Protein AF-A0A812U7A3-F1 (afdb_monomer)

Sequence (267 aa):
MSLNEEEIRAVVVEELGRIAPEIDIAEIDPDGDLREEMDIDSMDHLNLMIALHKRLGIEIPEIDYPKLLSQAMSDTPPLSPPGENDCLVVVDLQNDFMPGGALAVPDGDWHPAGHSSFASSHAGRAPFETIEAPYGPQTLWPDHCVQGTSGAAFHPDFDLDRAELVLRKGFRRAIDSYSAFAENDRRTSTGLAGYLRERGFTRLFFAGLATDFCVRWSVEDARAAGFTAVLVADACRAIDLDGSQAAALEAMRAAGAAVVQSDRLLG

Solvent-accessible surface area (backbone atoms only — not comparable to full-atom values): 14992 Å² total; per-residue (Å²): 132,88,75,52,72,68,60,50,50,52,51,51,53,55,50,45,48,69,74,45,64,89,56,64,72,90,74,57,58,94,80,44,41,50,50,80,77,59,72,61,50,79,64,52,51,51,50,46,53,54,51,48,27,74,74,69,72,49,90,74,57,79,89,48,55,72,63,76,42,34,54,71,82,58,79,61,69,84,67,70,60,86,54,95,40,46,42,80,48,74,31,34,61,27,30,14,10,26,98,88,27,66,51,64,29,56,17,43,69,38,23,41,85,73,22,67,47,22,15,88,60,38,92,94,55,53,59,76,42,71,44,83,47,102,62,41,84,38,66,19,32,59,75,47,11,34,70,92,41,74,35,42,33,65,32,89,88,62,80,59,90,81,60,91,74,88,86,87,45,28,65,47,49,87,45,52,30,55,21,66,43,36,29,57,66,75,71,52,67,67,52,45,66,57,55,41,51,76,72,56,43,49,36,38,36,39,32,30,6,18,36,47,44,21,36,30,42,29,44,40,47,37,32,76,71,69,35,47,30,32,37,30,52,79,53,38,38,44,71,46,68,94,57,35,39,62,58,25,56,50,50,31,44,76,55,66,31,46,80,42,53,57,71,73,56,68,117

Mean predicted aligned error: 13.66 Å

Nearest PDB structures (foldseek):
  2wt9-assembly1_A  TM=9.825E-01  e=1.258E-23  Acinetobacter baumannii AYE
  3r2j-assembly2_C  TM=8.608E-01  e=6.115E-17  Leishmania infantum
  3v8e-assembly5_E  TM=9.108E-01  e=3.505E-14  Saccharomyces cerevisiae S288C
  8bkd-assembly3_E  TM=6.955E-01  e=6.149E-07  Escherichia coli K-12
  6xix-assembly1_G  TM=6.266E-01  e=3.428E-08  Herbaspirillum sp. BH-1

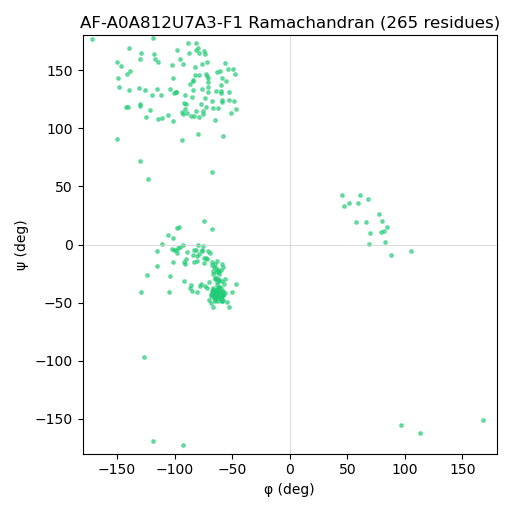Radius of gyration: 22.67 Å; Cα contacts (8 Å, |Δi|>4): 467; chains: 1; bounding box: 46×43×63 Å

Secondary structure (DSSP, 8-state):
----HHHHHHHHHHHHHHH-TTS-GGGS-TTSBHHHHH---HHHHHHHHHHHHHHH-----GGGGGGTTB-TT--S---PPP-TTEEEEEE--BSTTSTTSTT-SS----B-TT-TTBGGGSTT--TT-EEEETTEEEE-B-S-SBTTSSTTSBPTTS--TT-S-------BTTB---SSSB-TTSS-B-SHHHHHHHTT--EEEEEEE-IIIIIHHHHHHHHHTT-EEEEEEEEEE---GGGHHHHHHHHHHHTT-EEE-THHHH-

Structure (mmCIF, N/CA/C/O backbone):
data_AF-A0A812U7A3-F1
#
_entry.id   AF-A0A812U7A3-F1
#
loop_
_atom_site.group_PDB
_atom_site.id
_atom_site.type_symbol
_atom_site.label_atom_id
_atom_site.label_alt_id
_atom_site.label_comp_id
_atom_site.label_asym_id
_atom_site.label_entity_id
_atom_site.label_seq_id
_atom_site.pdbx_PDB_ins_code
_atom_site.Cartn_x
_atom_site.Cartn_y
_atom_site.Cartn_z
_atom_site.occupancy
_atom_site.B_iso_or_equiv
_atom_site.auth_seq_id
_atom_site.auth_comp_id
_atom_site.auth_asym_id
_atom_site.auth_atom_id
_atom_site.pdbx_PDB_model_num
ATOM 1 N N . MET A 1 1 ? 7.461 -9.947 41.445 1.00 51.62 1 MET A N 1
ATOM 2 C CA . MET A 1 1 ? 6.251 -9.522 42.176 1.00 51.62 1 MET A CA 1
ATOM 3 C C . MET A 1 1 ? 5.465 -8.698 41.176 1.00 51.62 1 MET A C 1
ATOM 5 O O . MET A 1 1 ? 6.032 -7.743 40.670 1.00 51.62 1 MET A O 1
ATOM 9 N N . SER A 1 2 ? 4.292 -9.155 40.737 1.00 63.53 2 SER A N 1
ATOM 10 C CA . SER A 1 2 ? 3.493 -8.412 39.755 1.00 63.53 2 SER A CA 1
ATOM 11 C C . SER A 1 2 ? 2.842 -7.237 40.472 1.00 63.53 2 SER A C 1
ATOM 13 O O . SER A 1 2 ? 2.018 -7.466 41.356 1.00 63.53 2 SER A O 1
ATOM 15 N N . LEU A 1 3 ? 3.262 -6.021 40.135 1.00 69.75 3 LEU A N 1
ATOM 16 C CA . LEU A 1 3 ? 2.600 -4.807 40.597 1.00 69.75 3 LEU A CA 1
ATOM 17 C C . LEU A 1 3 ? 1.250 -4.696 39.889 1.00 69.75 3 LEU A C 1
ATOM 19 O O . LEU A 1 3 ? 1.147 -5.027 38.705 1.00 69.75 3 LEU A O 1
ATOM 23 N N . ASN A 1 4 ? 0.225 -4.272 40.613 1.00 77.94 4 ASN A N 1
ATOM 24 C CA . ASN A 1 4 ? -1.048 -3.912 40.004 1.00 77.94 4 ASN A CA 1
ATOM 25 C C . ASN A 1 4 ? -0.976 -2.496 39.399 1.00 77.94 4 ASN A C 1
ATOM 27 O O . ASN A 1 4 ? -0.019 -1.750 39.608 1.00 77.94 4 ASN A O 1
ATOM 31 N N . GLU A 1 5 ? -1.985 -2.135 38.615 1.00 64.62 5 GLU A N 1
ATOM 32 C CA . GLU A 1 5 ? -2.022 -0.866 37.883 1.00 64.62 5 GLU A CA 1
ATOM 33 C C . GLU A 1 5 ? -1.983 0.366 38.805 1.00 64.62 5 GLU A C 1
ATOM 35 O O . GLU A 1 5 ? -1.302 1.344 38.498 1.00 64.62 5 GLU A O 1
ATOM 40 N N . GLU A 1 6 ? -2.631 0.302 39.973 1.00 69.94 6 GLU A N 1
ATOM 41 C CA . GLU A 1 6 ? -2.597 1.378 40.973 1.00 69.94 6 GLU A CA 1
ATOM 42 C C . GLU A 1 6 ? -1.196 1.548 41.576 1.00 69.94 6 GLU A C 1
ATOM 44 O O . GLU A 1 6 ? -0.726 2.671 41.758 1.00 69.94 6 GLU A O 1
ATOM 49 N N . GLU A 1 7 ? -0.498 0.443 41.844 1.00 72.88 7 GLU A N 1
ATOM 50 C CA . GLU A 1 7 ? 0.871 0.448 42.362 1.00 72.88 7 GLU A CA 1
ATOM 51 C C . GLU A 1 7 ? 1.862 1.007 41.333 1.00 72.88 7 GLU A C 1
ATOM 53 O O . GLU A 1 7 ? 2.758 1.771 41.694 1.00 72.88 7 GLU A O 1
ATOM 58 N N . ILE A 1 8 ? 1.689 0.674 40.049 1.00 72.94 8 ILE A N 1
ATOM 59 C CA . ILE A 1 8 ? 2.502 1.229 38.956 1.00 72.94 8 ILE A CA 1
ATOM 60 C C . ILE A 1 8 ? 2.252 2.734 38.830 1.00 72.94 8 ILE A C 1
ATOM 62 O O . ILE A 1 8 ? 3.205 3.514 38.808 1.00 72.94 8 ILE A O 1
ATOM 66 N N . ARG A 1 9 ? 0.981 3.152 38.817 1.00 70.94 9 ARG A N 1
ATOM 67 C CA . ARG A 1 9 ? 0.590 4.564 38.728 1.00 70.94 9 ARG A CA 1
ATOM 68 C C . ARG A 1 9 ? 1.162 5.378 39.888 1.00 70.94 9 ARG A C 1
ATOM 70 O O . ARG A 1 9 ? 1.722 6.446 39.660 1.00 70.94 9 ARG A O 1
ATOM 77 N N . ALA A 1 10 ? 1.087 4.859 41.113 1.00 76.62 10 ALA A N 1
ATOM 78 C CA . ALA A 1 10 ? 1.646 5.521 42.289 1.00 76.62 10 ALA A CA 1
ATOM 79 C C . ALA A 1 10 ? 3.165 5.730 42.177 1.00 76.62 10 ALA A C 1
ATOM 81 O O . ALA A 1 10 ? 3.672 6.788 42.548 1.00 76.62 10 ALA A O 1
ATOM 82 N N . VAL A 1 11 ? 3.895 4.748 41.635 1.00 80.25 11 VAL A N 1
ATOM 83 C CA . VAL A 1 11 ? 5.344 4.865 41.420 1.00 80.25 11 VAL A CA 1
ATOM 84 C C . VAL A 1 11 ? 5.672 5.911 40.354 1.00 80.25 11 VAL A C 1
ATOM 86 O O . VAL A 1 11 ? 6.579 6.713 40.565 1.00 80.25 11 VAL A O 1
ATOM 89 N N . VAL A 1 12 ? 4.936 5.932 39.240 1.00 78.69 12 VAL A N 1
ATOM 90 C CA . VAL A 1 12 ? 5.133 6.912 38.157 1.00 78.69 12 VAL A CA 1
ATOM 91 C C . VAL A 1 12 ? 4.880 8.334 38.653 1.00 78.69 12 VAL A C 1
ATOM 93 O O . VAL A 1 12 ? 5.733 9.198 38.473 1.00 78.69 12 VAL A O 1
ATOM 96 N N . VAL A 1 13 ? 3.763 8.554 39.350 1.00 77.38 13 VAL A N 1
ATOM 97 C CA . VAL A 1 13 ? 3.408 9.849 39.949 1.00 77.38 13 VAL A CA 1
ATOM 98 C C . VAL A 1 13 ? 4.480 10.331 40.929 1.00 77.38 13 VAL A C 1
ATOM 100 O O . VAL A 1 13 ? 4.868 11.497 40.905 1.00 77.38 13 VAL A O 1
ATOM 103 N N . GLU A 1 14 ? 5.004 9.445 41.776 1.00 81.44 14 GLU A N 1
ATOM 104 C CA . GLU A 1 14 ? 6.027 9.833 42.747 1.00 81.44 14 GLU A CA 1
ATOM 105 C C . GLU A 1 14 ? 7.360 10.212 42.087 1.00 81.44 14 GLU A C 1
ATOM 107 O O . GLU A 1 14 ? 8.007 11.160 42.532 1.00 81.44 14 GLU A O 1
ATOM 112 N N . GLU A 1 15 ? 7.794 9.494 41.046 1.00 84.62 15 GLU A N 1
ATOM 113 C CA . GLU A 1 15 ? 9.030 9.848 40.337 1.00 84.62 15 GLU A CA 1
ATOM 114 C C . GLU A 1 15 ? 8.861 11.119 39.495 1.00 84.62 15 GLU A C 1
ATOM 116 O O . GLU A 1 15 ? 9.759 11.961 39.495 1.00 84.62 15 GLU A O 1
ATOM 121 N N . LEU A 1 16 ? 7.698 11.317 38.865 1.00 78.19 16 LEU A N 1
ATOM 122 C CA . LEU A 1 16 ? 7.365 12.562 38.167 1.00 78.19 16 LEU A CA 1
ATOM 123 C C . LEU A 1 16 ? 7.435 13.769 39.106 1.00 78.19 16 LEU A C 1
ATOM 125 O O . LEU A 1 16 ? 8.134 14.728 38.802 1.00 78.19 16 LEU A O 1
ATOM 129 N N . GLY A 1 17 ? 6.827 13.688 40.294 1.00 77.25 17 GLY A N 1
ATOM 130 C CA . GLY A 1 17 ? 6.870 14.777 41.277 1.00 77.25 17 GLY A CA 1
ATOM 131 C C . GLY A 1 17 ? 8.263 15.088 41.837 1.00 77.25 17 GLY A C 1
ATOM 132 O O . GLY A 1 17 ? 8.471 16.153 42.416 1.00 77.25 17 GLY A O 1
ATOM 133 N N . ARG A 1 18 ? 9.236 14.180 41.686 1.00 80.94 18 ARG A N 1
ATOM 134 C CA . ARG A 1 18 ? 10.640 14.439 42.051 1.00 80.94 18 ARG A CA 1
ATOM 135 C C . ARG A 1 18 ? 11.425 15.112 40.935 1.00 80.94 18 ARG A C 1
ATOM 137 O O . ARG A 1 18 ? 12.350 15.863 41.235 1.00 80.94 18 ARG A O 1
ATOM 144 N N . ILE A 1 19 ? 11.116 14.770 39.690 1.00 81.00 19 ILE A N 1
ATOM 145 C CA . ILE A 1 19 ? 11.845 15.231 38.506 1.00 81.00 19 ILE A CA 1
ATOM 146 C C . ILE A 1 19 ? 11.323 16.597 38.066 1.00 81.00 19 ILE A C 1
ATOM 148 O O . ILE A 1 19 ? 12.131 17.468 37.771 1.00 81.00 19 ILE A O 1
ATOM 152 N N . ALA A 1 20 ? 10.007 16.786 38.127 1.00 75.25 20 ALA A N 1
ATOM 153 C CA . ALA A 1 20 ? 9.315 18.001 37.725 1.00 75.25 20 ALA A CA 1
ATOM 154 C C . ALA A 1 20 ? 8.351 18.463 38.846 1.00 75.25 20 ALA A C 1
ATOM 156 O O . ALA A 1 20 ? 7.134 18.275 38.764 1.00 75.25 20 ALA A O 1
ATOM 157 N N . PRO A 1 21 ? 8.884 18.990 39.968 1.00 74.94 21 PRO A N 1
ATOM 158 C CA . PRO A 1 21 ? 8.100 19.374 41.151 1.00 74.94 21 PRO A CA 1
ATOM 159 C C . PRO A 1 21 ? 7.164 20.573 40.931 1.00 74.94 21 PRO A C 1
ATOM 161 O O . PRO A 1 21 ? 6.305 20.845 41.768 1.00 74.94 21 PRO A O 1
ATOM 164 N N . GLU A 1 22 ? 7.357 21.324 39.851 1.00 74.56 22 GLU A N 1
ATOM 165 C CA . GLU A 1 22 ? 6.509 22.433 39.414 1.00 74.56 22 GLU A CA 1
ATOM 166 C C . GLU A 1 22 ? 5.166 21.988 38.831 1.00 74.56 22 GLU A C 1
ATOM 168 O O . GLU A 1 22 ? 4.282 22.825 38.647 1.00 74.56 22 GLU A O 1
ATOM 173 N N . ILE A 1 23 ? 5.006 20.693 38.561 1.00 70.56 23 ILE A N 1
ATOM 174 C CA . ILE A 1 23 ? 3.839 20.163 37.873 1.00 70.56 23 ILE A CA 1
ATOM 175 C C . ILE A 1 23 ? 2.771 19.759 38.878 1.00 70.56 23 ILE A C 1
ATOM 177 O O . ILE A 1 23 ? 3.031 19.003 39.820 1.00 70.56 23 ILE A O 1
ATOM 181 N N . ASP A 1 24 ? 1.550 20.250 38.667 1.00 71.88 24 ASP A N 1
ATOM 182 C CA . ASP A 1 24 ? 0.412 19.839 39.477 1.00 71.88 24 ASP A CA 1
ATOM 183 C C . ASP A 1 24 ? -0.110 18.483 39.003 1.00 71.88 24 ASP A C 1
ATOM 185 O O . ASP A 1 24 ? -0.916 18.361 38.084 1.00 71.88 24 ASP A O 1
ATOM 189 N N . ILE A 1 25 ? 0.359 17.436 39.672 1.00 67.19 25 ILE A N 1
ATOM 190 C CA . ILE A 1 25 ? -0.013 16.054 39.372 1.00 67.19 25 ILE A CA 1
ATOM 191 C C . ILE A 1 25 ? -1.523 15.817 39.569 1.00 67.19 25 ILE A C 1
ATOM 193 O O . ILE A 1 25 ? -2.082 14.885 38.995 1.00 67.19 25 ILE A O 1
ATOM 197 N N . ALA A 1 26 ? -2.208 16.646 40.365 1.00 67.56 26 ALA A N 1
ATOM 198 C CA . ALA A 1 26 ? -3.652 16.533 40.548 1.00 67.56 26 ALA A CA 1
ATOM 199 C C . ALA A 1 26 ? -4.459 17.032 39.334 1.00 67.56 26 ALA A C 1
ATOM 201 O O . ALA A 1 26 ? -5.648 16.718 39.250 1.00 67.56 26 ALA A O 1
ATOM 202 N N . GLU A 1 27 ? -3.835 17.784 38.422 1.00 64.31 27 GLU A N 1
ATOM 203 C CA . GLU A 1 27 ? -4.449 18.293 37.188 1.00 64.31 27 GLU A CA 1
ATOM 204 C C . GLU A 1 27 ? -4.110 17.453 35.947 1.00 64.31 27 GLU A C 1
ATOM 206 O O . GLU A 1 27 ? -4.670 17.716 34.887 1.00 64.31 27 GLU A O 1
ATOM 211 N N . ILE A 1 28 ? -3.249 16.436 36.077 1.00 64.69 28 ILE A N 1
ATOM 212 C CA . ILE A 1 28 ? -2.913 15.527 34.973 1.00 64.69 28 ILE A CA 1
ATOM 213 C C . ILE A 1 28 ? -4.141 14.688 34.630 1.00 64.69 28 ILE A C 1
ATOM 215 O O . ILE A 1 28 ? -4.666 13.965 35.490 1.00 64.69 28 ILE A O 1
ATOM 219 N N . ASP A 1 29 ? -4.571 14.751 33.372 1.00 62.84 29 ASP A N 1
ATOM 220 C CA . ASP A 1 29 ? -5.592 13.855 32.859 1.00 62.84 29 ASP A CA 1
ATOM 221 C C . ASP A 1 29 ? -4.997 12.437 32.835 1.00 62.84 29 ASP A C 1
ATOM 223 O O . ASP A 1 29 ? -4.007 12.178 32.143 1.00 62.84 29 ASP A O 1
ATOM 227 N N . PRO A 1 30 ? -5.553 11.478 33.599 1.00 56.16 30 PRO A N 1
ATOM 228 C CA . PRO A 1 30 ? -5.080 10.099 33.574 1.00 56.16 30 PRO A CA 1
ATOM 229 C C . PRO A 1 30 ? -5.155 9.452 32.181 1.00 56.16 30 PRO A C 1
ATOM 231 O O . PRO A 1 30 ? -4.501 8.419 31.991 1.00 56.16 30 PRO A O 1
ATOM 234 N N . ASP A 1 31 ? -5.927 10.047 31.268 1.00 52.34 31 ASP A N 1
ATOM 235 C CA . ASP A 1 31 ? -6.159 9.607 29.897 1.00 52.34 31 ASP A CA 1
ATOM 236 C C . ASP A 1 31 ? -5.525 10.556 28.843 1.00 52.34 31 ASP A C 1
ATOM 238 O O . ASP A 1 31 ? -5.627 10.290 27.644 1.00 52.34 31 ASP A O 1
ATOM 242 N N . GLY A 1 32 ? -4.847 11.636 29.261 1.00 54.44 32 GLY A N 1
ATOM 243 C CA . GLY A 1 32 ? -4.238 12.649 28.385 1.00 54.44 32 GLY A CA 1
ATOM 244 C C . GLY A 1 32 ? -2.797 12.358 27.937 1.00 54.44 32 GLY A C 1
ATOM 245 O O . GLY A 1 32 ? -2.156 11.393 28.371 1.00 54.44 32 GLY A O 1
ATOM 246 N N . ASP A 1 33 ? -2.260 13.188 27.029 1.00 58.28 33 ASP A N 1
ATOM 247 C CA . ASP A 1 33 ? -0.839 13.131 26.656 1.00 58.28 33 ASP A CA 1
ATOM 248 C C . ASP A 1 33 ? -0.004 13.819 27.732 1.00 58.28 33 ASP A C 1
ATOM 250 O O . ASP A 1 33 ? 0.010 15.043 27.87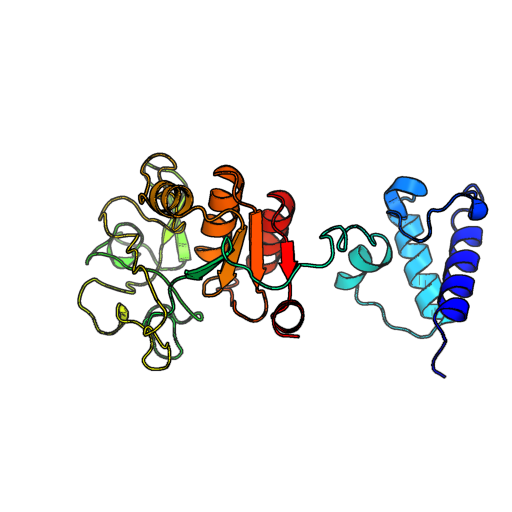9 1.00 58.28 33 ASP A O 1
ATOM 254 N N . LEU A 1 34 ? 0.742 12.998 28.462 1.00 60.78 34 LEU A N 1
ATOM 255 C CA . LEU A 1 34 ? 1.515 13.432 29.604 1.00 60.78 34 LEU A CA 1
ATOM 256 C C . LEU A 1 34 ? 2.578 14.463 29.204 1.00 60.78 34 LEU A C 1
ATOM 258 O O . LEU A 1 34 ? 2.914 15.329 29.995 1.00 60.78 34 LEU A O 1
ATOM 262 N N . ARG A 1 35 ? 3.115 14.414 27.981 1.00 58.72 35 ARG A N 1
ATOM 263 C CA . ARG A 1 35 ? 4.131 15.367 27.519 1.00 58.72 35 ARG A CA 1
ATOM 264 C C . ARG A 1 35 ? 3.527 16.715 27.136 1.00 58.72 35 ARG A C 1
ATOM 266 O O . ARG A 1 35 ? 4.175 17.737 27.358 1.00 58.72 35 ARG A O 1
ATOM 273 N N . GLU A 1 36 ? 2.331 16.720 26.557 1.00 59.88 36 GLU A N 1
ATOM 274 C CA . GLU A 1 36 ? 1.627 17.959 26.208 1.00 59.88 36 GLU A CA 1
ATOM 275 C C . GLU A 1 36 ? 1.070 18.664 27.449 1.00 59.88 36 GLU A C 1
ATOM 277 O O . GLU A 1 36 ? 1.113 19.891 27.526 1.00 59.88 36 GLU A O 1
ATOM 282 N N . GLU A 1 37 ? 0.610 17.899 28.440 1.00 60.22 37 GLU A N 1
ATOM 283 C CA . GLU A 1 37 ? 0.076 18.441 29.693 1.00 60.22 37 GLU A CA 1
ATOM 284 C C . GLU A 1 37 ? 1.166 18.921 30.654 1.00 60.22 37 GLU A C 1
ATOM 286 O O . GLU A 1 37 ? 0.967 19.895 31.379 1.00 60.22 37 GLU A O 1
ATOM 291 N N . MET A 1 38 ? 2.322 18.252 30.658 1.00 63.06 38 MET A N 1
ATOM 292 C CA . MET A 1 38 ? 3.368 18.468 31.661 1.00 63.06 38 MET A CA 1
ATOM 293 C C . MET A 1 38 ? 4.550 19.324 31.175 1.00 63.06 38 MET A C 1
ATOM 295 O O . MET A 1 38 ? 5.437 19.599 31.972 1.00 63.06 38 MET A O 1
ATOM 299 N N . ASP A 1 39 ? 4.601 19.735 29.901 1.00 65.62 39 ASP A N 1
ATOM 300 C CA . ASP A 1 39 ? 5.710 20.524 29.309 1.00 65.62 39 ASP A CA 1
ATOM 301 C C . ASP A 1 39 ? 7.118 19.970 29.648 1.00 65.62 39 ASP A C 1
ATOM 303 O O . ASP A 1 39 ? 8.084 20.711 29.825 1.00 65.62 39 ASP A O 1
ATOM 307 N N . ILE A 1 40 ? 7.244 18.641 29.772 1.00 70.81 40 ILE A N 1
ATOM 308 C CA . ILE A 1 40 ? 8.499 17.987 30.172 1.00 70.81 40 ILE A CA 1
ATOM 309 C C . ILE A 1 40 ? 9.504 17.952 29.020 1.00 70.81 40 ILE A C 1
ATOM 311 O O . ILE A 1 40 ? 9.189 17.570 27.883 1.00 70.81 40 ILE A O 1
ATOM 315 N N . ASP A 1 41 ? 10.754 18.305 29.319 1.00 70.19 41 ASP A N 1
ATOM 316 C CA . ASP A 1 41 ? 11.818 18.297 28.327 1.00 70.19 41 ASP A CA 1
ATOM 317 C C . ASP A 1 41 ? 12.410 16.886 28.105 1.00 70.19 41 ASP A C 1
ATOM 319 O O . ASP A 1 41 ? 12.066 15.889 28.749 1.00 70.19 41 ASP A O 1
ATOM 323 N N . SER A 1 42 ? 13.303 16.762 27.118 1.00 70.50 42 SER A N 1
ATOM 324 C CA . SER A 1 42 ? 13.910 15.465 26.775 1.00 70.50 42 SER A CA 1
ATOM 325 C C . SER A 1 42 ? 14.820 14.900 27.874 1.00 70.50 42 SER A C 1
ATOM 327 O O . SER A 1 42 ? 15.057 13.692 27.905 1.00 70.50 42 SER A O 1
ATOM 329 N N . MET A 1 43 ? 15.350 15.751 28.753 1.00 73.31 43 MET A N 1
ATOM 330 C CA . MET A 1 43 ? 16.188 15.349 29.876 1.00 73.31 43 MET A CA 1
ATOM 331 C C . MET A 1 43 ? 15.343 14.853 31.045 1.00 73.31 43 MET A C 1
ATOM 333 O O . MET A 1 43 ? 15.672 13.820 31.629 1.00 73.31 43 MET A O 1
ATOM 337 N N . ASP A 1 44 ? 14.227 15.516 31.330 1.00 75.25 44 ASP A N 1
ATOM 338 C CA . ASP A 1 44 ? 13.272 15.095 32.358 1.00 75.25 44 ASP A CA 1
ATOM 339 C C . ASP A 1 44 ? 12.647 13.741 32.019 1.00 75.25 44 ASP A C 1
ATOM 341 O O . ASP A 1 44 ? 12.584 12.843 32.863 1.00 75.25 44 ASP A O 1
ATOM 345 N N . HIS A 1 45 ? 12.319 13.526 30.743 1.00 73.31 45 HIS A N 1
ATOM 346 C CA . HIS A 1 45 ? 11.877 12.226 30.247 1.00 73.31 45 HIS A CA 1
ATOM 347 C C . HIS A 1 45 ? 12.930 11.125 30.473 1.00 73.31 45 HIS A C 1
ATOM 349 O O . HIS A 1 45 ? 12.621 10.057 31.009 1.00 73.31 45 HIS A O 1
ATOM 355 N N . LEU A 1 46 ? 14.191 11.374 30.110 1.00 73.19 46 LEU A N 1
ATOM 356 C CA . LEU A 1 46 ? 15.262 10.398 30.313 1.00 73.19 46 LEU A CA 1
ATOM 357 C C . LEU A 1 46 ? 15.478 10.104 31.806 1.00 73.19 46 LEU A C 1
ATOM 359 O O . LEU A 1 46 ? 15.658 8.947 32.197 1.00 73.19 46 LEU A O 1
ATOM 363 N N . ASN A 1 47 ? 15.414 11.134 32.650 1.00 80.44 47 ASN A N 1
ATOM 364 C CA . ASN A 1 47 ? 15.521 10.998 34.099 1.00 80.44 47 ASN A CA 1
ATOM 365 C C . ASN A 1 47 ? 14.385 10.143 34.674 1.00 80.44 47 ASN A C 1
ATOM 367 O O . ASN A 1 47 ? 14.642 9.312 35.551 1.00 80.44 47 ASN A O 1
ATOM 371 N N . LEU A 1 48 ? 13.167 10.276 34.141 1.00 81.44 48 LEU A N 1
ATOM 372 C CA . LEU A 1 48 ? 12.014 9.473 34.545 1.00 81.44 48 LEU A CA 1
ATOM 373 C C . LEU A 1 48 ? 12.218 8.001 34.193 1.00 81.44 48 LEU A C 1
ATOM 375 O O . LEU A 1 48 ? 12.040 7.136 35.049 1.00 81.44 48 LEU A O 1
ATOM 379 N N . MET A 1 49 ? 12.673 7.707 32.973 1.00 79.31 49 MET A N 1
ATOM 380 C CA . MET A 1 49 ? 12.953 6.332 32.546 1.00 79.31 49 MET A CA 1
ATOM 381 C C . MET A 1 49 ? 14.036 5.677 33.411 1.00 79.31 49 MET A C 1
ATOM 383 O O . MET A 1 49 ? 13.886 4.536 33.855 1.00 79.31 49 MET A O 1
ATOM 387 N N . ILE A 1 50 ? 15.099 6.419 33.733 1.00 79.69 50 ILE A N 1
ATOM 388 C CA . ILE A 1 50 ? 16.170 5.946 34.619 1.00 79.69 50 ILE A CA 1
ATOM 389 C C . ILE A 1 50 ? 15.641 5.685 36.038 1.00 79.69 50 ILE A C 1
ATOM 391 O O . ILE A 1 50 ? 16.033 4.696 36.668 1.00 79.69 50 ILE A O 1
ATOM 395 N N . ALA A 1 51 ? 14.775 6.556 36.561 1.00 82.12 51 ALA A N 1
ATOM 396 C CA . ALA A 1 51 ? 14.186 6.406 37.889 1.00 82.12 51 ALA A CA 1
ATOM 397 C C . ALA A 1 51 ? 13.259 5.182 37.965 1.00 82.12 51 ALA A C 1
ATOM 399 O O . ALA A 1 51 ? 13.398 4.360 38.877 1.00 82.12 51 ALA A O 1
ATOM 400 N N . LEU A 1 52 ? 12.391 5.001 36.965 1.00 82.94 52 LEU A N 1
ATOM 401 C CA . LEU A 1 52 ? 11.497 3.848 36.854 1.00 82.94 52 LEU A CA 1
ATOM 402 C C . LEU A 1 52 ? 12.276 2.537 36.709 1.00 82.94 52 LEU A C 1
ATOM 404 O O . LEU A 1 52 ? 11.984 1.577 37.423 1.00 82.94 52 LEU A O 1
ATOM 408 N N . HIS A 1 53 ? 13.324 2.505 35.880 1.00 82.06 53 HIS A N 1
ATOM 409 C CA . HIS A 1 53 ? 14.199 1.340 35.745 1.00 82.06 53 HIS A CA 1
ATOM 410 C C . HIS 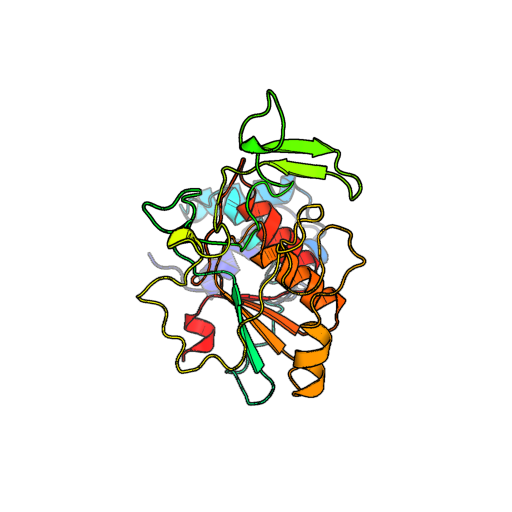A 1 53 ? 14.854 0.959 37.080 1.00 82.06 53 HIS A C 1
ATOM 412 O O . HIS A 1 53 ? 14.792 -0.196 37.502 1.00 82.06 53 HIS A O 1
ATOM 418 N N . LYS A 1 54 ? 15.435 1.932 37.797 1.00 81.31 54 LYS A N 1
ATOM 419 C CA . LYS A 1 54 ? 16.068 1.692 39.106 1.00 81.31 54 LYS A CA 1
ATOM 420 C C . LYS A 1 54 ? 15.085 1.179 40.151 1.00 81.31 54 LYS A C 1
ATOM 422 O O . LYS A 1 54 ? 15.468 0.384 41.007 1.00 81.31 54 LYS A O 1
ATOM 427 N N . ARG A 1 55 ? 13.847 1.669 40.115 1.00 81.56 55 ARG A N 1
ATOM 428 C CA . ARG A 1 55 ? 12.848 1.399 41.148 1.00 81.56 55 ARG A CA 1
ATOM 429 C C . ARG A 1 55 ? 12.063 0.117 40.902 1.00 81.56 55 ARG A C 1
ATOM 431 O O . ARG A 1 55 ? 11.754 -0.593 41.855 1.00 81.56 55 ARG A O 1
ATOM 438 N N . LEU A 1 56 ? 11.754 -0.178 39.644 1.00 80.69 56 LEU A N 1
ATOM 439 C CA . LEU A 1 56 ? 10.933 -1.321 39.248 1.00 80.69 56 LEU A CA 1
ATOM 440 C C . LEU A 1 56 ? 11.768 -2.498 38.728 1.00 80.69 56 LEU A C 1
ATOM 442 O O . LEU A 1 56 ? 11.258 -3.613 38.640 1.00 80.69 56 LEU A O 1
ATOM 446 N N . GLY A 1 57 ? 13.045 -2.273 38.397 1.00 77.44 57 GLY A N 1
ATOM 447 C CA . GLY A 1 57 ? 13.918 -3.283 37.793 1.00 77.44 57 GLY A CA 1
ATOM 448 C C . GLY A 1 57 ? 13.484 -3.690 36.382 1.00 77.44 57 GLY A C 1
ATOM 449 O O . GLY A 1 57 ? 13.847 -4.770 35.923 1.00 77.44 57 GLY A O 1
ATOM 450 N N . ILE A 1 58 ? 12.672 -2.860 35.720 1.00 75.50 58 ILE A N 1
ATOM 451 C CA . ILE A 1 58 ? 12.137 -3.107 34.380 1.00 75.50 58 ILE A CA 1
ATOM 452 C C . ILE A 1 58 ? 13.093 -2.483 33.370 1.00 75.50 58 ILE A C 1
ATOM 454 O O . ILE A 1 58 ? 13.351 -1.281 33.419 1.00 75.50 58 ILE A O 1
ATOM 458 N N . GLU A 1 59 ? 13.627 -3.285 32.453 1.00 70.38 59 GLU A N 1
ATOM 459 C CA . GLU A 1 59 ? 14.263 -2.748 31.252 1.00 70.38 59 GLU A CA 1
ATOM 460 C C . GLU A 1 59 ? 13.180 -2.213 30.322 1.00 70.38 59 GLU A C 1
ATOM 462 O O . GLU A 1 59 ? 12.303 -2.952 29.879 1.00 70.38 59 GLU A O 1
ATOM 467 N N . ILE A 1 60 ? 13.247 -0.914 30.056 1.00 66.31 60 ILE A N 1
ATOM 468 C CA . ILE A 1 60 ? 12.417 -0.247 29.066 1.00 66.31 60 ILE A CA 1
ATOM 469 C C . ILE A 1 60 ? 13.344 0.026 27.878 1.00 66.31 60 ILE A C 1
ATOM 471 O O . ILE A 1 60 ? 14.280 0.813 28.018 1.00 66.31 60 ILE A O 1
ATOM 475 N N . PRO A 1 61 ? 13.157 -0.643 26.733 1.00 70.44 61 PRO A N 1
ATOM 476 C CA . PRO A 1 61 ? 13.913 -0.344 25.525 1.00 70.44 61 PRO A CA 1
ATOM 477 C C . PRO A 1 61 ? 13.719 1.114 25.090 1.00 70.44 61 PRO A C 1
ATOM 479 O O . PRO A 1 61 ? 12.607 1.630 25.155 1.00 70.44 61 PRO A O 1
ATOM 482 N N . GLU A 1 62 ? 14.761 1.765 24.559 1.00 63.19 62 GLU A N 1
ATOM 483 C CA . GLU A 1 62 ? 14.660 3.156 24.069 1.00 63.19 62 GLU A CA 1
ATOM 484 C C . GLU A 1 62 ? 13.565 3.333 23.000 1.00 63.19 62 GLU A C 1
ATOM 486 O O . GLU A 1 62 ? 12.929 4.381 22.914 1.00 63.19 62 GLU A O 1
ATOM 491 N N . ILE A 1 63 ? 13.288 2.277 22.224 1.00 60.72 63 ILE A N 1
ATOM 492 C CA . ILE A 1 63 ? 12.208 2.237 21.226 1.00 60.72 63 ILE A CA 1
ATOM 493 C C . ILE A 1 63 ? 10.801 2.350 21.842 1.00 60.72 63 ILE A C 1
ATOM 495 O O . ILE A 1 63 ? 9.853 2.722 21.150 1.00 60.72 63 ILE A O 1
ATOM 499 N N . ASP A 1 64 ? 10.656 2.053 23.132 1.00 60.91 64 ASP A N 1
ATOM 500 C CA . ASP A 1 64 ? 9.390 2.115 23.861 1.00 60.91 64 ASP A CA 1
ATOM 501 C C . ASP A 1 64 ? 9.226 3.420 24.655 1.00 60.91 64 ASP A C 1
ATOM 503 O O . ASP A 1 64 ? 8.130 3.697 25.138 1.00 60.91 64 ASP A O 1
ATOM 507 N N . TYR A 1 65 ? 10.257 4.272 24.732 1.00 67.69 65 TYR A N 1
ATOM 508 C CA . TYR A 1 65 ? 10.181 5.570 25.419 1.00 67.69 65 TYR A CA 1
ATOM 509 C C . TYR A 1 65 ? 9.047 6.471 24.893 1.00 67.69 65 TYR A C 1
ATOM 511 O O . TYR A 1 65 ? 8.318 7.035 25.708 1.00 67.69 65 TYR A O 1
ATOM 519 N N . PRO A 1 66 ? 8.790 6.571 23.571 1.00 56.19 66 PRO A N 1
ATOM 520 C CA . PRO A 1 66 ? 7.658 7.356 23.067 1.00 56.19 66 PRO A CA 1
ATOM 521 C C . PRO A 1 66 ? 6.279 6.811 23.486 1.00 56.19 66 PRO A C 1
ATOM 523 O O . PRO A 1 66 ? 5.309 7.566 23.529 1.00 56.19 66 PRO A O 1
ATOM 526 N N . LYS A 1 67 ? 6.184 5.512 23.808 1.00 55.19 67 LYS A N 1
ATOM 527 C CA . LYS A 1 67 ? 4.926 4.827 24.159 1.00 55.19 67 LYS A CA 1
ATOM 528 C C . LYS A 1 67 ? 4.528 4.998 25.625 1.00 55.19 67 LYS A C 1
ATOM 530 O O . LYS A 1 67 ? 3.405 4.668 25.984 1.00 55.19 67 LYS A O 1
ATOM 535 N N . LEU A 1 68 ? 5.446 5.454 26.478 1.00 57.38 68 LEU A N 1
ATOM 536 C CA . LEU A 1 68 ? 5.219 5.588 27.921 1.00 57.38 68 LEU A CA 1
ATOM 537 C C . LEU A 1 68 ? 4.659 6.949 28.334 1.00 57.38 68 LEU A C 1
ATOM 539 O O . LEU A 1 68 ? 4.224 7.096 29.471 1.00 57.38 68 LEU A O 1
ATOM 543 N N . LEU A 1 69 ? 4.677 7.925 27.425 1.00 53.12 69 LEU A N 1
ATOM 544 C CA . LEU A 1 69 ? 4.244 9.295 27.699 1.00 53.12 69 LEU A CA 1
ATOM 545 C C . LEU A 1 69 ? 3.009 9.723 26.907 1.00 53.12 69 LEU A C 1
ATOM 547 O O . LEU A 1 69 ? 2.335 10.656 27.321 1.00 53.12 69 LEU A O 1
ATOM 551 N N . SER A 1 70 ? 2.679 9.026 25.821 1.00 40.12 70 SER A N 1
ATOM 552 C CA . SER A 1 70 ? 1.464 9.289 25.057 1.00 40.12 70 SER A CA 1
ATOM 553 C C . SER A 1 70 ? 0.527 8.087 25.157 1.00 40.12 70 SER A C 1
ATOM 555 O O . SER A 1 70 ? 0.752 7.040 24.548 1.00 40.12 70 SER A O 1
ATOM 557 N N . GLN A 1 71 ? -0.576 8.232 25.897 1.00 41.09 71 GLN A N 1
ATOM 558 C CA . GLN A 1 71 ? -1.765 7.436 25.579 1.00 41.09 71 GLN A CA 1
ATOM 559 C C . GLN A 1 71 ? -2.394 7.881 24.244 1.00 41.09 71 GLN A C 1
ATOM 561 O O . GLN A 1 71 ? -3.222 7.158 23.696 1.00 41.09 71 GLN A O 1
ATOM 566 N N . ALA A 1 72 ? -1.913 8.972 23.631 1.00 36.59 72 ALA A N 1
ATOM 567 C CA . ALA A 1 72 ? -2.342 9.488 22.327 1.00 36.59 72 ALA A CA 1
ATOM 568 C C . ALA A 1 72 ? -1.988 8.602 21.105 1.00 36.59 72 ALA A C 1
ATOM 570 O O . ALA A 1 72 ? -2.145 9.014 19.958 1.00 36.59 72 ALA A O 1
ATOM 571 N N . MET A 1 73 ? -1.581 7.343 21.308 1.00 37.69 73 MET A N 1
ATOM 572 C CA . MET A 1 73 ? -1.695 6.304 20.272 1.00 37.69 73 MET A CA 1
ATOM 573 C C . MET A 1 73 ? -2.997 5.482 20.368 1.00 37.69 73 MET A C 1
ATOM 575 O O . MET A 1 73 ? -3.217 4.599 19.537 1.00 37.69 73 MET A O 1
ATOM 579 N N . SER A 1 74 ? -3.871 5.769 21.342 1.00 38.44 74 SER A N 1
ATOM 580 C CA . SER A 1 74 ? -5.168 5.108 21.549 1.00 38.44 74 SER A CA 1
ATOM 581 C C . SER A 1 74 ? -6.381 5.956 21.136 1.00 38.44 74 SER A C 1
ATOM 583 O O . SER A 1 74 ? -7.514 5.511 21.312 1.00 38.44 74 SER A O 1
ATOM 585 N N . ASP A 1 75 ? -6.190 7.108 20.492 1.00 38.31 75 ASP A N 1
ATOM 586 C CA . ASP A 1 75 ? -7.293 7.944 19.979 1.00 38.31 75 ASP A CA 1
ATOM 587 C C . ASP A 1 75 ? -7.969 7.392 18.713 1.00 38.31 75 ASP A C 1
ATOM 589 O O . ASP A 1 75 ? -8.684 8.092 17.993 1.00 38.31 75 ASP A O 1
ATOM 593 N N . THR A 1 76 ? -7.811 6.094 18.442 1.00 42.66 76 THR A N 1
ATOM 594 C CA . THR A 1 76 ? -8.800 5.420 17.606 1.00 42.66 76 THR A CA 1
ATOM 595 C C . THR A 1 76 ? -9.924 4.971 18.538 1.00 42.66 76 THR A C 1
ATOM 597 O O . THR A 1 76 ? -9.686 4.056 19.332 1.00 42.66 76 THR A O 1
ATOM 600 N N . PRO A 1 77 ? -11.139 5.560 18.475 1.00 40.34 77 PRO A N 1
ATOM 601 C CA . PRO A 1 77 ? -12.282 5.019 19.207 1.00 40.34 77 PRO A CA 1
ATOM 602 C C . PRO A 1 77 ? -12.368 3.508 18.959 1.00 40.34 77 PRO A C 1
ATOM 604 O O . PRO A 1 77 ? -11.995 3.078 17.859 1.00 40.34 77 PRO A O 1
ATOM 607 N N . PRO A 1 78 ? -12.826 2.699 19.940 1.00 50.81 78 PRO A N 1
ATOM 608 C CA . PRO A 1 78 ? -12.846 1.246 19.818 1.00 50.81 78 PRO A CA 1
ATOM 609 C C . PRO A 1 78 ? -13.417 0.875 18.458 1.00 50.81 78 PRO A C 1
ATOM 611 O O . PRO A 1 78 ? -14.541 1.254 18.116 1.00 50.81 78 PRO A O 1
ATOM 614 N N . LEU A 1 79 ? -12.573 0.235 17.648 1.00 64.94 79 LEU A N 1
ATOM 615 C CA . LEU A 1 79 ? -12.867 -0.000 16.249 1.00 64.94 79 LEU A CA 1
ATOM 616 C C . LEU A 1 79 ? -14.075 -0.929 16.213 1.00 64.94 79 LEU A C 1
ATOM 618 O O . LEU A 1 79 ? -13.988 -2.096 16.587 1.00 64.94 79 LEU A O 1
ATOM 622 N N . SER A 1 80 ? -15.232 -0.380 15.841 1.00 76.69 80 SER A N 1
ATOM 623 C CA . SER A 1 80 ? -16.434 -1.185 15.673 1.00 76.69 80 SER A CA 1
ATOM 624 C C . SER A 1 80 ? -16.129 -2.314 14.685 1.00 76.69 80 SER A C 1
ATOM 626 O O . SER A 1 80 ? -15.437 -2.049 13.689 1.00 76.69 80 SER A O 1
ATOM 628 N N . PRO A 1 81 ? -16.642 -3.538 14.916 1.00 80.19 81 PRO A N 1
ATOM 629 C CA . PRO A 1 81 ? -16.464 -4.641 13.982 1.00 80.19 81 PRO A CA 1
ATOM 630 C C . PRO A 1 81 ? -16.825 -4.226 12.548 1.00 80.19 81 PRO A C 1
ATOM 632 O O . PRO A 1 81 ? -17.680 -3.345 12.379 1.00 80.19 81 PRO A O 1
ATOM 635 N N . PRO A 1 82 ? -16.202 -4.833 11.521 1.00 86.81 82 PRO A N 1
ATOM 636 C CA . PRO A 1 82 ? -16.530 -4.529 10.137 1.00 86.81 82 PRO A CA 1
ATOM 637 C C . PRO A 1 82 ? -18.036 -4.662 9.849 1.00 86.81 82 PRO A C 1
ATOM 639 O O . PRO A 1 82 ? -18.663 -5.658 10.210 1.00 86.81 82 PRO A O 1
ATOM 642 N N . GLY A 1 83 ? -18.613 -3.646 9.213 1.00 89.56 83 GLY A N 1
ATOM 643 C CA . GLY A 1 83 ? -20.016 -3.543 8.826 1.00 89.56 83 GLY A CA 1
ATOM 644 C C . GLY A 1 83 ? -20.209 -3.421 7.313 1.00 89.56 83 GLY A C 1
ATOM 645 O O . GLY A 1 83 ? -19.290 -3.608 6.524 1.00 89.56 83 GLY A O 1
ATOM 646 N N . GLU A 1 84 ? -21.430 -3.091 6.892 1.00 91.69 84 GLU A N 1
ATOM 647 C CA . GLU A 1 84 ? -21.838 -3.091 5.475 1.00 91.69 84 GLU A CA 1
ATOM 648 C C . GLU A 1 84 ? -21.143 -2.034 4.596 1.00 91.69 84 GLU A C 1
ATOM 650 O O . GLU A 1 84 ? -21.002 -2.240 3.395 1.00 91.69 84 GLU A O 1
ATOM 655 N N . ASN A 1 85 ? -20.669 -0.934 5.193 1.00 94.19 85 ASN A N 1
ATOM 656 C CA . ASN A 1 85 ? -19.965 0.150 4.493 1.00 94.19 85 ASN A CA 1
ATOM 657 C C . ASN A 1 85 ? -18.436 0.039 4.614 1.00 94.19 85 ASN A C 1
ATOM 659 O O . ASN A 1 85 ? -17.716 0.996 4.305 1.00 94.19 85 ASN A O 1
ATOM 663 N N . ASP A 1 86 ? -17.944 -1.117 5.058 1.00 95.62 86 ASP A N 1
ATOM 664 C CA . ASP A 1 86 ? -16.524 -1.405 5.176 1.00 95.62 86 ASP A CA 1
ATOM 665 C C . ASP A 1 86 ? -16.027 -2.265 4.018 1.00 95.62 86 ASP A C 1
ATOM 667 O O . ASP A 1 86 ? -16.709 -3.179 3.556 1.00 95.62 86 ASP A O 1
ATOM 671 N N . CYS A 1 87 ? -14.806 -1.996 3.565 1.00 96.81 87 CYS A N 1
ATOM 672 C CA . CYS A 1 87 ? -14.166 -2.767 2.506 1.00 96.81 87 CYS A CA 1
ATOM 673 C C . CYS A 1 87 ? -12.747 -3.167 2.910 1.00 96.81 87 CYS A C 1
ATOM 675 O O . CYS A 1 87 ? -11.983 -2.343 3.411 1.00 96.81 87 CYS A O 1
ATOM 677 N N . LEU A 1 88 ? -12.387 -4.428 2.669 1.00 96.69 88 LEU A N 1
ATOM 678 C CA . LEU A 1 88 ? -11.011 -4.904 2.773 1.00 96.69 88 LEU A CA 1
ATOM 679 C C . LEU A 1 88 ? -10.313 -4.736 1.419 1.00 96.69 88 LEU A C 1
ATOM 681 O O . LEU A 1 88 ? -10.729 -5.318 0.418 1.00 96.69 88 LEU A O 1
ATOM 685 N N . VAL A 1 89 ? -9.229 -3.968 1.410 1.00 97.19 89 VAL A N 1
ATOM 686 C CA . VAL A 1 89 ? -8.312 -3.805 0.286 1.00 97.19 89 VAL A CA 1
ATOM 687 C C . VAL A 1 89 ? -7.083 -4.663 0.560 1.00 97.19 89 VAL A C 1
ATOM 689 O O . VAL A 1 89 ? -6.256 -4.336 1.412 1.00 97.19 89 VAL A O 1
ATOM 692 N N . VAL A 1 90 ? -6.986 -5.780 -0.159 1.00 95.00 90 VAL A N 1
ATOM 693 C CA . VAL A 1 90 ? -5.827 -6.673 -0.103 1.00 95.00 90 VAL A CA 1
ATOM 694 C C . VAL A 1 90 ? -4.859 -6.288 -1.211 1.00 95.00 90 VAL A C 1
ATOM 696 O O . VAL A 1 90 ? -5.183 -6.393 -2.394 1.00 95.00 90 VAL A O 1
ATOM 699 N N . VAL A 1 91 ? -3.690 -5.807 -0.811 1.00 94.38 91 VAL A N 1
ATOM 700 C CA . VAL A 1 91 ? -2.682 -5.256 -1.708 1.00 94.38 91 VAL A CA 1
ATOM 701 C C . VAL A 1 91 ? -1.715 -6.367 -2.106 1.00 94.38 91 VAL A C 1
ATOM 703 O O . VAL A 1 91 ? -0.983 -6.902 -1.281 1.00 94.38 91 VAL A O 1
ATOM 706 N N . ASP A 1 92 ? -1.783 -6.717 -3.386 1.00 88.31 92 ASP A N 1
ATOM 707 C CA . ASP A 1 92 ? -0.723 -7.359 -4.156 1.00 88.31 92 ASP A CA 1
ATOM 708 C C . ASP A 1 92 ? -0.170 -8.729 -3.689 1.00 88.31 92 ASP A C 1
ATOM 710 O O . ASP A 1 92 ? 0.990 -9.043 -3.935 1.00 88.31 92 ASP A O 1
ATOM 714 N N . LEU A 1 93 ? -1.013 -9.618 -3.140 1.00 83.44 93 LEU A N 1
ATOM 715 C CA . LEU A 1 93 ? -0.664 -11.016 -2.790 1.00 83.44 93 LEU A CA 1
ATOM 716 C C . LEU A 1 93 ? -0.380 -11.926 -4.011 1.00 83.44 93 LEU A C 1
ATOM 718 O O . LEU A 1 93 ? -1.105 -12.888 -4.290 1.00 83.44 93 LEU A O 1
ATOM 722 N N . GLN A 1 94 ? 0.653 -11.597 -4.778 1.00 80.06 94 GLN A N 1
ATOM 723 C CA . GLN A 1 94 ? 1.081 -12.291 -5.993 1.00 80.06 94 GLN A CA 1
ATOM 724 C C . GLN A 1 94 ? 2.153 -13.349 -5.680 1.00 80.06 94 GLN A C 1
ATOM 726 O O . GLN A 1 94 ? 2.321 -13.704 -4.522 1.00 80.06 94 GLN A O 1
ATOM 731 N N . ASN A 1 95 ? 2.770 -13.976 -6.687 1.00 77.88 95 ASN A N 1
ATOM 732 C CA . ASN A 1 95 ? 3.803 -14.999 -6.466 1.00 77.88 95 ASN A CA 1
ATOM 733 C C . ASN A 1 95 ? 5.217 -14.414 -6.430 1.00 77.88 95 ASN A C 1
ATOM 735 O O . ASN A 1 95 ? 6.107 -14.998 -5.817 1.00 77.88 95 ASN A O 1
ATOM 739 N N . ASP A 1 96 ? 5.462 -13.341 -7.184 1.00 72.38 96 ASP A N 1
ATOM 740 C CA . ASP A 1 96 ? 6.822 -12.888 -7.492 1.00 72.38 96 ASP A CA 1
ATOM 741 C C . ASP A 1 96 ? 7.531 -12.169 -6.357 1.00 72.38 96 ASP A C 1
ATOM 743 O O . ASP A 1 96 ? 8.710 -11.860 -6.467 1.00 72.38 96 ASP A O 1
ATOM 747 N N . PHE A 1 97 ? 6.862 -11.937 -5.257 1.00 61.09 97 PHE A N 1
ATOM 748 C CA . PHE A 1 97 ? 7.478 -11.473 -4.041 1.00 61.09 97 PHE A CA 1
ATOM 749 C C . PHE A 1 97 ? 7.372 -12.525 -2.904 1.00 61.09 97 PHE A C 1
ATOM 751 O O . PHE A 1 97 ? 8.005 -12.393 -1.854 1.00 61.09 97 PHE A O 1
ATOM 758 N N . MET A 1 98 ? 6.656 -13.642 -3.114 1.00 64.25 98 MET A N 1
ATOM 759 C CA . MET A 1 98 ? 6.488 -14.664 -2.082 1.00 64.25 98 MET A CA 1
ATOM 760 C C . MET A 1 98 ? 7.824 -15.399 -1.982 1.00 64.25 98 MET A C 1
ATOM 762 O O . MET A 1 98 ? 8.670 -15.277 -2.876 1.00 64.25 98 MET A O 1
ATOM 766 N N . PRO A 1 99 ? 8.092 -16.175 -0.917 1.00 60.78 99 PRO A N 1
ATOM 767 C CA . PRO A 1 99 ? 9.341 -16.924 -0.828 1.00 60.78 99 PRO A CA 1
ATOM 768 C C . PRO A 1 99 ? 9.612 -17.754 -2.100 1.00 60.78 99 PRO A C 1
ATOM 770 O O . PRO A 1 99 ? 8.903 -18.713 -2.391 1.00 60.78 99 PRO A O 1
ATOM 773 N N . GLY A 1 100 ? 10.656 -17.380 -2.849 1.00 59.34 100 GLY A N 1
ATOM 774 C CA . GLY A 1 100 ? 11.010 -17.986 -4.141 1.00 59.34 100 GLY A CA 1
ATOM 775 C C . GLY A 1 100 ? 10.681 -17.151 -5.390 1.00 59.34 100 GLY A C 1
ATOM 776 O O . GLY A 1 100 ? 11.077 -17.562 -6.480 1.00 59.34 100 GLY A O 1
ATOM 777 N N . GLY A 1 101 ? 10.008 -16.004 -5.249 1.00 64.44 101 GLY A N 1
ATOM 778 C CA . GLY A 1 101 ? 9.714 -15.037 -6.315 1.00 64.44 101 GLY A CA 1
ATOM 779 C C . GLY A 1 101 ? 10.867 -14.072 -6.651 1.00 64.44 101 GLY A C 1
ATOM 780 O O . GLY A 1 101 ? 11.861 -13.990 -5.924 1.00 64.44 101 GLY A O 1
ATOM 781 N N . ALA A 1 102 ? 10.756 -13.352 -7.776 1.00 66.69 102 ALA A N 1
ATOM 782 C CA . ALA A 1 102 ? 11.797 -12.468 -8.320 1.00 66.69 102 ALA A CA 1
ATOM 783 C C . ALA A 1 102 ? 12.159 -11.230 -7.466 1.00 66.69 102 ALA A C 1
ATOM 785 O O . ALA A 1 102 ? 13.305 -10.776 -7.505 1.00 66.69 102 ALA A O 1
ATOM 786 N N . LEU A 1 103 ? 11.221 -10.694 -6.684 1.00 58.94 103 LEU A N 1
ATOM 787 C CA . LEU A 1 103 ? 11.414 -9.600 -5.730 1.00 58.94 103 LEU A CA 1
ATOM 788 C C . LEU A 1 103 ? 10.982 -10.059 -4.336 1.00 58.94 103 LEU A C 1
ATOM 790 O O . LEU A 1 103 ? 10.116 -9.455 -3.729 1.00 58.94 103 LEU A O 1
ATOM 794 N N . ALA A 1 104 ? 11.578 -11.149 -3.842 1.00 55.03 104 ALA A N 1
ATOM 795 C CA . ALA A 1 104 ? 11.198 -11.775 -2.577 1.00 55.03 104 ALA A CA 1
ATOM 796 C C . ALA A 1 104 ? 11.300 -10.830 -1.363 1.00 55.03 104 ALA A C 1
ATOM 798 O O . ALA A 1 104 ? 12.320 -10.705 -0.687 1.00 55.03 104 ALA A O 1
ATOM 799 N N . VAL A 1 105 ? 10.166 -10.226 -1.088 1.00 48.12 105 VAL A N 1
ATOM 800 C CA . VAL A 1 105 ? 9.684 -9.533 0.093 1.00 48.12 105 VAL A CA 1
ATOM 801 C C . VAL A 1 105 ? 8.263 -10.020 0.116 1.00 48.12 105 VAL A C 1
ATOM 803 O O . VAL A 1 105 ? 7.677 -9.923 -0.944 1.00 48.12 105 VAL A O 1
ATOM 806 N N . PRO A 1 106 ? 7.639 -10.481 1.198 1.00 31.73 106 PRO A N 1
ATOM 807 C CA . PRO A 1 106 ? 6.223 -10.799 1.036 1.00 31.73 106 PRO A CA 1
ATOM 808 C C . PRO A 1 106 ? 5.495 -9.553 0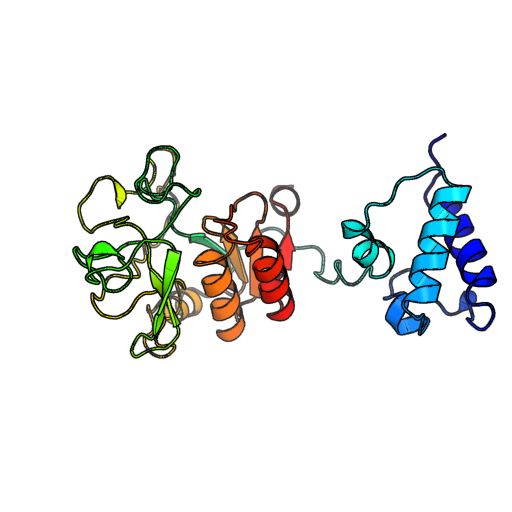.424 1.00 31.73 106 PRO A C 1
ATOM 810 O O . PRO A 1 106 ? 5.666 -8.477 0.982 1.00 31.73 106 PRO A O 1
ATOM 813 N N . ASP A 1 107 ? 4.815 -9.766 -0.726 1.00 35.06 107 ASP A N 1
ATOM 814 C CA . ASP A 1 107 ? 4.336 -9.113 -2.011 1.00 35.06 107 ASP A CA 1
ATOM 815 C C . ASP A 1 107 ? 3.185 -8.076 -2.103 1.00 35.06 107 ASP A C 1
ATOM 817 O O . ASP A 1 107 ? 2.173 -8.246 -1.438 1.00 35.06 107 ASP A O 1
ATOM 821 N N . GLY A 1 108 ? 3.155 -7.060 -2.990 1.00 42.06 108 GLY A N 1
ATOM 822 C CA . GLY A 1 108 ? 3.565 -7.095 -4.408 1.00 42.06 108 GLY A CA 1
ATOM 823 C C . GLY A 1 108 ? 3.200 -5.911 -5.377 1.00 42.06 108 GLY A C 1
ATOM 824 O O . GLY A 1 108 ? 3.100 -4.787 -4.910 1.00 42.06 108 GLY A O 1
ATOM 825 N N . ASP A 1 109 ? 3.023 -6.157 -6.713 1.00 54.12 109 ASP A N 1
ATOM 826 C CA . ASP A 1 109 ? 2.731 -5.249 -7.881 1.00 54.12 109 ASP A CA 1
ATOM 827 C C . ASP A 1 109 ? 2.408 -6.010 -9.225 1.00 54.12 109 ASP A C 1
ATOM 829 O O . ASP A 1 109 ? 2.517 -7.225 -9.275 1.00 54.12 109 ASP A O 1
ATOM 833 N N . TRP A 1 110 ? 2.060 -5.346 -10.362 1.00 58.41 110 TRP A N 1
ATOM 834 C CA . TRP A 1 110 ? 1.792 -5.940 -11.714 1.00 58.41 110 TRP A CA 1
ATOM 835 C C . TRP A 1 110 ? 2.303 -5.076 -12.903 1.00 58.41 110 TRP A C 1
ATOM 837 O O . TRP A 1 110 ? 1.785 -3.990 -13.135 1.00 58.41 110 TRP A O 1
ATOM 847 N N . HIS A 1 111 ? 3.237 -5.540 -13.753 1.00 61.06 111 HIS A N 1
ATOM 848 C CA . HIS A 1 111 ? 3.940 -4.659 -14.725 1.00 61.06 111 HIS A CA 1
ATOM 849 C C . HIS A 1 111 ? 4.153 -5.240 -16.138 1.00 61.06 111 HIS A C 1
ATOM 851 O O . HIS A 1 111 ? 4.328 -6.443 -16.303 1.00 61.06 111 HIS A O 1
ATOM 857 N N . PRO A 1 112 ? 4.194 -4.434 -17.219 1.00 53.09 112 PRO A N 1
ATOM 858 C CA . PRO A 1 112 ? 4.560 -4.909 -18.557 1.00 53.09 112 PRO A CA 1
ATOM 859 C C . PRO A 1 112 ? 6.063 -5.233 -18.670 1.00 53.09 112 PRO A C 1
ATOM 861 O O . PRO A 1 112 ? 6.892 -4.657 -17.976 1.00 53.09 112 PRO A O 1
ATOM 864 N N . ALA A 1 113 ? 6.456 -6.086 -19.622 1.00 71.56 113 ALA A N 1
ATOM 865 C CA . ALA A 1 113 ? 7.874 -6.386 -19.862 1.00 71.56 113 ALA A CA 1
ATOM 866 C C . ALA A 1 113 ? 8.684 -5.127 -20.235 1.00 71.56 113 ALA A C 1
ATOM 868 O O . ALA A 1 113 ? 8.308 -4.396 -21.161 1.00 71.56 113 ALA A O 1
ATOM 869 N N . GLY A 1 114 ? 9.820 -4.899 -19.566 1.00 76.69 114 GLY A N 1
ATOM 870 C CA . GLY A 1 114 ? 10.639 -3.690 -19.727 1.00 76.69 114 GLY A CA 1
ATOM 871 C C . GLY A 1 114 ? 9.950 -2.427 -19.200 1.00 76.69 114 GLY A C 1
ATOM 872 O O . GLY A 1 114 ? 9.968 -1.385 -19.864 1.00 76.69 114 GLY A O 1
ATOM 873 N N . HIS A 1 115 ? 9.252 -2.550 -18.070 1.00 87.50 115 HIS A N 1
ATOM 874 C CA . HIS A 1 115 ? 8.656 -1.432 -17.349 1.00 87.50 115 HIS A CA 1
ATOM 875 C C . HIS A 1 115 ? 9.735 -0.467 -16.833 1.00 87.50 115 HIS A C 1
ATOM 877 O O . HIS A 1 115 ? 10.850 -0.886 -16.514 1.00 87.50 115 HIS A O 1
ATOM 883 N N . SER A 1 116 ? 9.426 0.832 -16.750 1.00 85.19 116 SER A N 1
ATOM 884 C CA . SER A 1 116 ? 10.398 1.864 -16.367 1.00 85.19 116 SER A CA 1
ATOM 885 C C . SER A 1 116 ? 10.901 1.751 -14.932 1.00 85.19 116 SER A C 1
ATOM 887 O O . SER A 1 116 ? 11.938 2.328 -14.626 1.00 85.19 116 SER A O 1
ATOM 889 N N . SER A 1 117 ? 10.191 1.040 -14.056 1.00 81.38 117 SER A N 1
ATOM 890 C CA . SER A 1 117 ? 10.662 0.779 -12.693 1.00 81.38 117 SER A CA 1
ATOM 891 C C . SER A 1 117 ? 11.671 -0.368 -12.616 1.00 81.38 117 SER A C 1
ATOM 893 O O . SER A 1 117 ? 12.296 -0.544 -11.580 1.00 81.38 117 SER A O 1
ATOM 895 N N . PHE A 1 118 ? 11.890 -1.136 -13.686 1.00 87.38 118 PHE A N 1
ATOM 896 C CA . PHE A 1 118 ? 12.850 -2.238 -13.659 1.00 87.38 118 PHE A CA 1
ATOM 897 C C . PHE A 1 118 ? 14.266 -1.753 -13.931 1.00 87.38 118 PHE A C 1
ATOM 899 O O . PHE A 1 118 ? 14.510 -1.056 -14.916 1.00 87.38 118 PHE A O 1
ATOM 906 N N . ALA A 1 119 ? 15.226 -2.197 -13.121 1.00 86.19 119 ALA A N 1
ATOM 907 C CA . ALA A 1 119 ? 16.643 -1.930 -13.342 1.00 86.19 119 ALA A CA 1
ATOM 908 C C . ALA A 1 119 ? 17.116 -2.424 -14.720 1.00 86.19 119 ALA A C 1
ATOM 910 O O . ALA A 1 119 ? 17.920 -1.757 -15.367 1.00 86.19 119 ALA A O 1
ATOM 911 N N . SER A 1 120 ? 16.560 -3.533 -15.223 1.00 90.44 120 SER A N 1
ATOM 912 C CA . SER A 1 120 ? 16.871 -4.073 -16.556 1.00 90.44 120 SER A CA 1
ATOM 913 C C . SER A 1 120 ? 16.508 -3.129 -17.711 1.00 90.44 120 SER A C 1
ATOM 915 O O . SER A 1 120 ? 17.108 -3.212 -18.785 1.00 90.44 120 SER A O 1
ATOM 917 N N . SER A 1 121 ? 15.573 -2.200 -17.490 1.00 90.06 121 SER A N 1
ATOM 918 C CA . SER A 1 121 ? 15.180 -1.173 -18.460 1.00 90.06 121 SER A CA 1
ATOM 919 C C . SER A 1 121 ? 16.168 -0.001 -18.525 1.00 90.06 121 SER A C 1
ATOM 921 O O . SER A 1 121 ? 16.044 0.843 -19.414 1.00 90.06 121 SER A O 1
ATOM 923 N N . HIS A 1 122 ? 17.156 0.061 -17.622 1.00 91.12 122 HIS A N 1
ATOM 924 C CA . HIS A 1 122 ? 18.119 1.160 -17.514 1.00 91.12 122 HIS A CA 1
ATOM 925 C C . HIS A 1 122 ? 19.560 0.651 -17.597 1.00 91.12 122 HIS A C 1
ATOM 927 O O . HIS A 1 122 ? 20.087 0.024 -16.681 1.00 91.12 122 HIS A O 1
ATOM 933 N N . ALA A 1 123 ? 20.238 0.957 -18.706 1.00 90.44 123 ALA A N 1
ATOM 934 C CA . ALA A 1 123 ? 21.603 0.491 -18.939 1.00 90.44 123 ALA A CA 1
ATOM 9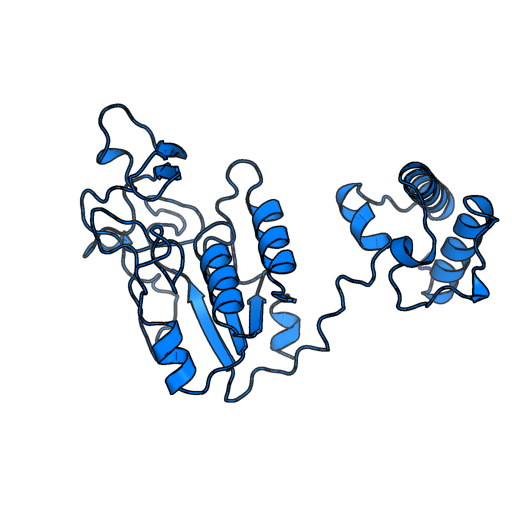35 C C . ALA A 1 123 ? 22.572 0.960 -17.836 1.00 90.44 123 ALA A C 1
ATOM 937 O O . ALA A 1 123 ? 22.719 2.157 -17.590 1.00 90.44 123 ALA A O 1
ATOM 938 N N . GLY A 1 124 ? 23.267 0.004 -17.213 1.00 91.56 124 GLY A N 1
ATOM 939 C CA . GLY A 1 124 ? 24.269 0.268 -16.176 1.00 91.56 124 GLY A CA 1
ATOM 940 C C . GLY A 1 124 ? 23.702 0.555 -14.784 1.00 91.56 124 GLY A C 1
ATOM 941 O O . GLY A 1 124 ? 24.465 0.988 -13.926 1.00 91.56 124 GLY A O 1
ATOM 942 N N . ARG A 1 125 ? 22.403 0.328 -14.562 1.00 93.62 125 ARG A N 1
ATOM 943 C CA . ARG A 1 125 ? 21.756 0.444 -13.251 1.00 93.62 125 ARG A CA 1
ATOM 944 C C . ARG A 1 125 ? 21.529 -0.920 -12.612 1.00 93.62 125 ARG A C 1
ATOM 946 O O . ARG A 1 125 ? 21.403 -1.930 -13.305 1.00 93.62 125 ARG A O 1
ATOM 953 N N . ALA A 1 126 ? 21.454 -0.928 -11.291 1.00 90.69 126 ALA A N 1
ATOM 954 C CA . ALA A 1 126 ? 21.152 -2.075 -10.455 1.00 90.69 126 ALA A CA 1
ATOM 955 C C . ALA A 1 126 ? 19.814 -1.890 -9.711 1.00 90.69 126 ALA A C 1
ATOM 957 O O . ALA A 1 126 ? 19.353 -0.761 -9.518 1.00 90.69 126 ALA A O 1
ATOM 958 N N . PRO A 1 127 ? 19.176 -2.996 -9.287 1.00 91.56 127 PRO A N 1
ATOM 959 C CA . PRO A 1 127 ? 18.051 -2.944 -8.364 1.00 91.56 127 PRO A CA 1
ATOM 960 C C . PRO A 1 127 ? 18.376 -2.163 -7.086 1.00 91.56 127 PRO A C 1
ATOM 962 O O . PRO A 1 127 ? 19.520 -2.147 -6.632 1.00 91.56 127 PRO A O 1
ATOM 965 N N . PHE A 1 128 ? 17.342 -1.564 -6.506 1.00 89.81 128 PHE A N 1
ATOM 966 C CA . PHE A 1 128 ? 17.335 -0.732 -5.302 1.00 89.81 128 PHE A CA 1
ATOM 967 C C . PHE A 1 128 ? 18.036 0.629 -5.437 1.00 89.81 128 PHE A C 1
ATOM 969 O O . PHE A 1 128 ? 18.032 1.419 -4.496 1.00 89.81 128 PHE A O 1
ATOM 976 N N . GLU A 1 129 ? 18.579 0.962 -6.613 1.00 90.69 129 GLU A N 1
ATOM 977 C CA . GLU A 1 129 ? 18.990 2.333 -6.921 1.00 90.69 129 GLU A CA 1
ATOM 978 C C . GLU A 1 129 ? 17.775 3.246 -7.123 1.00 90.69 129 GLU A C 1
ATOM 980 O O . GLU A 1 129 ? 16.783 2.850 -7.729 1.00 90.69 129 GLU A O 1
ATOM 985 N N . THR A 1 130 ? 17.887 4.509 -6.714 1.00 91.94 130 THR A N 1
ATOM 986 C CA . THR A 1 130 ? 16.897 5.544 -7.040 1.00 91.94 130 THR A CA 1
ATOM 987 C C . THR A 1 130 ? 17.372 6.380 -8.224 1.00 91.94 130 THR A C 1
ATOM 989 O O . THR A 1 130 ? 18.504 6.871 -8.242 1.00 91.94 130 THR A O 1
ATOM 992 N N . ILE A 1 131 ? 16.495 6.576 -9.206 1.00 93.00 131 ILE A N 1
ATOM 993 C CA . ILE A 1 131 ? 16.713 7.460 -10.357 1.00 93.00 131 ILE A CA 1
ATOM 994 C C . ILE A 1 131 ? 15.690 8.599 -10.382 1.00 93.00 131 ILE A C 1
ATOM 996 O O . ILE A 1 131 ? 14.646 8.520 -9.742 1.00 93.00 131 ILE A O 1
ATOM 1000 N N . GLU A 1 132 ? 15.970 9.638 -11.169 1.00 95.44 132 GLU A N 1
ATOM 1001 C CA . GLU A 1 132 ? 14.999 10.692 -11.470 1.00 95.44 132 GLU A CA 1
ATOM 1002 C C . GLU A 1 132 ? 14.184 10.302 -12.714 1.00 95.44 132 GLU A C 1
ATOM 1004 O O . GLU A 1 132 ? 14.724 10.221 -13.822 1.00 95.44 132 GLU A O 1
ATOM 1009 N N . ALA A 1 133 ? 12.889 10.046 -12.536 1.00 92.19 133 ALA A N 1
ATOM 1010 C CA . ALA A 1 133 ? 11.930 9.820 -13.612 1.00 92.19 133 ALA A CA 1
ATOM 1011 C C . ALA A 1 133 ? 11.152 11.117 -13.925 1.00 92.19 133 ALA A C 1
ATOM 1013 O O . ALA A 1 133 ? 11.166 12.056 -13.132 1.00 92.19 133 ALA A O 1
ATOM 1014 N N . PRO A 1 134 ? 10.411 11.205 -15.049 1.00 91.94 134 PRO A N 1
ATOM 1015 C CA . PRO A 1 134 ? 9.613 12.397 -15.367 1.00 91.94 134 PRO A CA 1
ATOM 1016 C C . PRO A 1 134 ? 8.567 12.789 -14.307 1.00 91.94 134 PRO A C 1
ATOM 1018 O O . PRO A 1 134 ? 8.098 13.925 -14.311 1.00 91.94 134 PRO A O 1
ATOM 1021 N N . TYR A 1 135 ? 8.190 11.855 -13.430 1.00 90.31 135 TYR A N 1
ATOM 1022 C CA . TYR A 1 135 ? 7.255 12.048 -12.318 1.00 90.31 135 TYR A CA 1
ATOM 1023 C C . TYR A 1 135 ? 7.941 12.206 -10.949 1.00 90.31 135 TYR A C 1
ATOM 1025 O O . TYR A 1 135 ? 7.252 12.289 -9.935 1.00 90.31 135 TYR A O 1
ATOM 1033 N N . GLY A 1 136 ? 9.274 12.275 -10.909 1.00 93.31 136 GLY A N 1
ATOM 1034 C CA . GLY A 1 136 ? 10.063 12.404 -9.685 1.00 93.31 136 GLY A CA 1
ATOM 1035 C C . GLY A 1 136 ? 10.920 11.169 -9.381 1.00 93.31 136 GLY A C 1
ATOM 1036 O O . GLY A 1 136 ? 11.165 10.348 -10.272 1.00 93.31 136 GLY A O 1
ATOM 1037 N N . PRO A 1 137 ? 11.380 11.021 -8.127 1.00 92.38 137 PRO A N 1
ATOM 1038 C CA . PRO A 1 137 ? 12.222 9.903 -7.715 1.00 92.38 137 PRO A CA 1
ATOM 1039 C C . PRO A 1 137 ? 11.539 8.544 -7.916 1.00 92.38 137 PRO A C 1
ATOM 1041 O O . PRO A 1 137 ? 10.403 8.343 -7.488 1.00 92.38 137 PRO A O 1
ATOM 1044 N N . GLN A 1 138 ? 12.253 7.596 -8.522 1.00 93.44 138 GLN A N 1
ATOM 1045 C CA . GLN A 1 138 ? 11.804 6.222 -8.748 1.00 93.44 138 GLN A CA 1
ATOM 1046 C C . GLN A 1 138 ? 12.873 5.241 -8.267 1.00 93.44 138 GLN A C 1
ATOM 1048 O O . GLN A 1 138 ? 13.992 5.232 -8.783 1.00 93.44 138 GLN A O 1
ATOM 1053 N N . THR A 1 139 ? 12.508 4.378 -7.323 1.00 92.06 139 THR A N 1
ATOM 1054 C CA . THR A 1 139 ? 13.309 3.207 -6.951 1.00 92.06 139 THR A CA 1
ATOM 1055 C C . THR A 1 139 ? 13.254 2.176 -8.072 1.00 92.06 139 THR A C 1
ATOM 1057 O O . THR A 1 139 ? 12.181 1.861 -8.586 1.00 92.06 139 THR A O 1
ATOM 1060 N N . LEU A 1 140 ? 14.410 1.668 -8.481 1.00 91.94 140 LEU A N 1
ATOM 1061 C CA . LEU A 1 140 ? 14.511 0.606 -9.466 1.00 91.94 140 LEU A CA 1
ATOM 1062 C C . LEU A 1 140 ? 14.399 -0.753 -8.788 1.00 91.94 140 LEU A C 1
ATOM 1064 O O . LEU A 1 140 ? 15.016 -1.000 -7.759 1.00 91.94 140 LEU A O 1
ATOM 1068 N N . TRP A 1 141 ? 13.663 -1.662 -9.402 1.00 92.25 141 TRP A N 1
ATOM 1069 C CA . TRP A 1 141 ? 13.401 -3.000 -8.890 1.00 92.25 141 TRP A CA 1
ATOM 1070 C C . TRP A 1 141 ? 13.985 -4.065 -9.827 1.00 92.25 141 TRP A C 1
ATOM 1072 O O . TRP A 1 141 ? 14.224 -3.783 -11.006 1.00 92.25 141 TRP A O 1
ATOM 1082 N N . PRO A 1 142 ? 14.212 -5.304 -9.361 1.00 90.94 142 PRO A N 1
ATOM 1083 C CA . PRO A 1 142 ? 14.313 -6.449 -10.264 1.00 90.94 142 PRO A CA 1
ATOM 1084 C C . PRO A 1 142 ? 13.043 -6.557 -11.117 1.00 90.94 142 PRO A C 1
ATOM 1086 O O . PRO A 1 142 ? 11.989 -6.085 -10.698 1.00 90.94 142 PRO A O 1
ATOM 1089 N N . ASP A 1 143 ? 13.111 -7.186 -12.288 1.00 91.19 143 ASP A N 1
ATOM 1090 C CA . ASP A 1 143 ? 11.903 -7.528 -13.045 1.00 91.19 143 ASP A CA 1
ATOM 1091 C C . ASP A 1 143 ? 11.011 -8.430 -12.190 1.00 91.19 143 ASP A C 1
ATOM 1093 O O . ASP A 1 143 ? 11.440 -9.501 -11.764 1.00 91.19 143 ASP A O 1
ATOM 1097 N N . HIS A 1 144 ? 9.777 -8.002 -11.954 1.00 87.25 144 HIS A N 1
ATOM 1098 C CA . HIS A 1 144 ? 8.817 -8.718 -11.124 1.00 87.25 144 HIS A CA 1
ATOM 1099 C C . HIS A 1 144 ? 7.399 -8.510 -11.651 1.00 87.25 144 HIS A C 1
ATOM 1101 O O . HIS A 1 144 ? 7.107 -7.534 -12.340 1.00 87.25 144 HIS A O 1
ATOM 1107 N N . CYS A 1 145 ? 6.527 -9.475 -11.378 1.00 86.75 145 CYS A N 1
ATOM 1108 C CA . CYS A 1 145 ? 5.118 -9.483 -11.755 1.00 86.75 145 CYS A CA 1
ATOM 1109 C C . CYS A 1 145 ? 4.829 -9.062 -13.192 1.00 86.75 145 CYS A C 1
ATOM 1111 O O . CYS A 1 145 ? 3.864 -8.353 -13.498 1.00 86.75 145 CYS A O 1
ATOM 1113 N N . VAL A 1 146 ? 5.661 -9.570 -14.096 1.00 91.44 146 VAL A N 1
ATOM 1114 C CA . VAL A 1 146 ? 5.533 -9.300 -15.520 1.00 91.44 146 VAL A CA 1
ATOM 1115 C C . VAL A 1 146 ? 4.213 -9.866 -16.057 1.00 91.44 146 VAL A C 1
ATOM 1117 O O . VAL A 1 146 ? 3.871 -11.025 -15.830 1.00 91.44 146 VAL A O 1
ATOM 1120 N N . GLN A 1 147 ? 3.462 -9.064 -16.809 1.00 89.62 147 GLN A N 1
ATOM 1121 C CA . GLN A 1 147 ? 2.160 -9.440 -17.364 1.00 89.62 147 GLN A CA 1
ATOM 1122 C C . GLN A 1 147 ? 2.189 -10.811 -18.056 1.00 89.62 147 GLN A C 1
ATOM 1124 O O . GLN A 1 147 ? 2.937 -11.033 -19.008 1.00 89.62 147 GLN A O 1
ATOM 1129 N N . GLY A 1 148 ? 1.316 -11.714 -17.603 1.00 87.50 148 GLY A N 1
ATOM 1130 C CA . GLY A 1 148 ? 1.156 -13.049 -18.181 1.00 87.50 148 GLY A CA 1
ATOM 1131 C C . GLY A 1 148 ? 2.158 -14.097 -17.687 1.00 87.50 148 GLY A C 1
ATOM 1132 O O . GLY A 1 148 ? 2.085 -15.235 -18.147 1.00 87.50 148 GLY A O 1
ATOM 1133 N N . THR A 1 149 ? 3.063 -13.760 -16.764 1.00 89.62 149 THR A N 1
ATOM 1134 C CA . THR A 1 149 ? 3.939 -14.744 -16.112 1.00 89.62 149 THR A CA 1
ATOM 1135 C C . THR A 1 149 ? 3.273 -15.361 -14.881 1.00 89.62 149 THR A C 1
ATOM 1137 O O . THR A 1 149 ? 2.287 -14.841 -14.357 1.00 89.62 149 THR A O 1
ATOM 1140 N N . SER A 1 150 ? 3.826 -16.476 -14.395 1.00 88.31 150 SER A N 1
ATOM 1141 C CA . SER A 1 150 ? 3.413 -17.074 -13.119 1.00 88.31 150 SER A CA 1
ATOM 1142 C C . SER A 1 150 ? 3.685 -16.151 -11.933 1.00 88.31 150 SER A C 1
ATOM 1144 O O . SER A 1 150 ? 2.901 -16.145 -10.992 1.00 88.31 150 SER A O 1
ATOM 1146 N N . GLY A 1 151 ? 4.749 -15.346 -11.999 1.00 84.94 151 GLY A N 1
ATOM 1147 C CA . GLY A 1 151 ? 5.086 -14.359 -10.975 1.00 84.94 151 GLY A CA 1
ATOM 1148 C C . GLY A 1 151 ? 3.966 -13.345 -10.739 1.00 84.94 151 GLY A C 1
ATOM 1149 O O . GLY A 1 151 ? 3.611 -13.055 -9.603 1.00 84.94 151 GLY A O 1
ATOM 1150 N N . ALA A 1 152 ? 3.316 -12.904 -11.819 1.00 86.44 152 ALA A N 1
ATOM 1151 C CA . ALA A 1 152 ? 2.199 -11.966 -11.765 1.00 86.44 152 ALA A CA 1
ATOM 1152 C C . ALA A 1 152 ? 0.866 -12.563 -11.277 1.00 86.44 152 ALA A C 1
ATOM 1154 O O . ALA A 1 152 ? -0.083 -11.805 -11.071 1.00 86.44 152 ALA A O 1
ATOM 1155 N N . ALA A 1 153 ? 0.742 -13.887 -11.161 1.00 87.56 153 ALA A N 1
ATOM 1156 C CA . ALA A 1 153 ? -0.478 -14.517 -10.661 1.00 87.56 153 ALA A CA 1
ATOM 1157 C C . ALA A 1 153 ? -0.587 -14.371 -9.134 1.00 87.56 153 ALA A C 1
ATOM 1159 O O . ALA A 1 153 ? 0.428 -14.240 -8.457 1.00 87.56 153 ALA A O 1
ATOM 1160 N N . PHE A 1 154 ? -1.812 -14.422 -8.604 1.00 87.81 154 PHE A N 1
ATOM 1161 C CA . PHE A 1 154 ? -2.042 -14.499 -7.160 1.00 87.81 154 PHE A CA 1
ATOM 1162 C C . PHE A 1 154 ? -1.403 -15.758 -6.565 1.00 87.81 154 PHE A C 1
ATOM 1164 O O . PHE A 1 154 ? -1.322 -16.793 -7.241 1.00 87.81 154 PHE A O 1
ATOM 1171 N N . HIS A 1 155 ? -0.980 -15.671 -5.304 1.00 85.94 155 HIS A N 1
ATOM 1172 C CA . HIS A 1 155 ? -0.509 -16.835 -4.562 1.00 85.94 155 HIS A CA 1
ATOM 1173 C C . HIS A 1 155 ? -1.627 -17.894 -4.466 1.00 85.94 155 HIS A C 1
ATOM 1175 O O . HIS A 1 155 ? -2.775 -17.529 -4.208 1.00 85.94 155 HIS A O 1
ATOM 1181 N N . PRO A 1 156 ? -1.344 -19.198 -4.658 1.00 85.94 156 PRO A N 1
ATOM 1182 C CA . PRO A 1 156 ? -2.372 -20.245 -4.690 1.00 85.94 156 PRO A CA 1
ATOM 1183 C C . PRO A 1 156 ? -3.172 -20.390 -3.389 1.00 85.94 156 PRO A C 1
ATOM 1185 O O . PRO A 1 156 ? -4.310 -20.849 -3.437 1.00 85.94 156 PRO A O 1
ATOM 1188 N N . ASP A 1 157 ? -2.600 -19.989 -2.252 1.00 85.81 157 ASP A N 1
ATOM 1189 C CA . ASP A 1 157 ? -3.290 -20.024 -0.953 1.00 85.81 157 ASP A CA 1
ATOM 1190 C C . ASP A 1 157 ? -4.185 -18.796 -0.714 1.00 85.81 157 ASP A C 1
ATOM 1192 O O . ASP A 1 157 ? -4.879 -18.726 0.302 1.00 85.81 157 ASP A O 1
ATOM 1196 N N . PHE A 1 158 ? -4.173 -17.812 -1.618 1.00 84.56 158 PHE A N 1
ATOM 1197 C CA . PHE A 1 158 ? -5.054 -16.659 -1.514 1.00 84.56 158 PHE A CA 1
ATOM 1198 C C . PHE A 1 158 ? -6.431 -16.983 -2.101 1.00 84.56 158 PHE A C 1
ATOM 1200 O O . PHE A 1 158 ? -6.595 -17.145 -3.311 1.00 84.56 158 PHE A O 1
ATOM 1207 N N . ASP A 1 159 ? -7.428 -17.070 -1.222 1.00 83.88 159 ASP A N 1
ATOM 1208 C CA . ASP A 1 159 ? -8.818 -17.310 -1.598 1.00 83.88 159 ASP A CA 1
ATOM 1209 C C . ASP A 1 159 ? -9.460 -16.042 -2.185 1.00 83.88 159 ASP A C 1
ATOM 1211 O O . ASP A 1 159 ? -9.646 -15.029 -1.505 1.00 83.88 159 ASP A O 1
ATOM 1215 N N . LEU A 1 160 ? -9.817 -16.120 -3.466 1.00 85.19 160 LEU A N 1
ATOM 1216 C CA . LEU A 1 160 ? -10.443 -15.040 -4.224 1.00 85.19 160 LEU A CA 1
ATOM 1217 C C . LEU A 1 160 ? -11.972 -15.138 -4.265 1.00 85.19 160 LEU A C 1
ATOM 1219 O O . LEU A 1 160 ? -12.601 -14.246 -4.830 1.00 85.19 160 LEU A O 1
ATOM 1223 N N . ASP A 1 161 ? -12.596 -16.162 -3.674 1.00 88.56 161 ASP A N 1
ATOM 1224 C CA . ASP A 1 161 ? -14.045 -16.399 -3.794 1.00 88.56 161 ASP A CA 1
ATOM 1225 C C . ASP A 1 161 ? -14.887 -15.242 -3.229 1.00 88.56 161 ASP A C 1
ATOM 1227 O O . ASP A 1 161 ? -16.035 -15.036 -3.626 1.00 88.56 161 ASP A O 1
ATOM 1231 N N . ARG A 1 162 ? -14.313 -14.458 -2.308 1.00 87.31 162 ARG A N 1
ATOM 1232 C CA . ARG A 1 162 ? -14.945 -13.272 -1.708 1.00 87.31 162 ARG A CA 1
ATOM 1233 C C . ARG A 1 162 ? -14.539 -11.954 -2.369 1.00 87.31 162 ARG A C 1
ATOM 1235 O O . ARG A 1 162 ? -15.028 -10.902 -1.961 1.00 87.31 162 ARG A O 1
ATOM 1242 N N . ALA A 1 163 ? -13.642 -11.985 -3.352 1.00 90.00 163 ALA A N 1
ATOM 1243 C CA . ALA A 1 163 ? -13.175 -10.785 -4.027 1.00 90.00 163 ALA A CA 1
ATOM 1244 C C . ALA A 1 163 ? -14.230 -10.283 -5.021 1.00 90.00 163 ALA A C 1
ATOM 1246 O O . ALA A 1 163 ? -14.597 -10.962 -5.976 1.00 90.00 163 ALA A O 1
ATOM 1247 N N . GLU A 1 164 ? -14.690 -9.050 -4.824 1.00 93.00 164 GLU A N 1
ATOM 1248 C CA . GLU A 1 164 ? -15.662 -8.416 -5.725 1.00 93.00 164 GLU A CA 1
ATOM 1249 C C . GLU A 1 164 ? -15.002 -7.601 -6.847 1.00 93.00 164 GLU A C 1
ATOM 1251 O O . GLU A 1 164 ? -15.651 -7.240 -7.827 1.00 93.00 164 GLU A O 1
ATOM 1256 N N . LEU A 1 165 ? -13.709 -7.295 -6.710 1.00 92.81 165 LEU A N 1
ATOM 1257 C CA . LEU A 1 165 ? -12.925 -6.569 -7.701 1.00 92.81 165 LEU A CA 1
ATOM 1258 C C . LEU A 1 165 ? -11.471 -7.039 -7.672 1.00 92.81 165 LEU A C 1
ATOM 1260 O O . LEU A 1 165 ? -10.858 -7.119 -6.613 1.00 92.81 165 LEU A O 1
ATOM 1264 N N . VAL A 1 166 ? -10.906 -7.247 -8.861 1.00 93.94 166 VAL A N 1
ATOM 1265 C CA . VAL A 1 166 ? -9.458 -7.320 -9.070 1.00 93.94 166 VAL A CA 1
ATOM 1266 C C . VAL A 1 166 ? -9.041 -6.089 -9.862 1.00 93.94 166 VAL A C 1
ATOM 1268 O O . VAL A 1 166 ? -9.358 -5.967 -11.048 1.00 93.94 166 VAL A O 1
ATOM 1271 N N . LEU A 1 167 ? -8.338 -5.170 -9.203 1.00 93.44 167 LEU A N 1
ATOM 1272 C CA . LEU A 1 167 ? -7.782 -3.973 -9.824 1.00 93.44 167 LEU A CA 1
ATOM 1273 C C . LEU A 1 167 ? -6.297 -4.188 -10.107 1.00 93.44 167 LEU A C 1
ATOM 1275 O O . LEU A 1 167 ? -5.545 -4.602 -9.235 1.00 93.44 167 LEU A O 1
ATOM 1279 N N . ARG A 1 168 ? -5.876 -3.896 -11.338 1.00 92.81 168 ARG A N 1
ATOM 1280 C CA . ARG A 1 168 ? -4.472 -3.959 -11.750 1.00 92.81 168 ARG A CA 1
ATOM 1281 C C . ARG A 1 168 ? -3.901 -2.549 -11.842 1.00 92.81 168 ARG A C 1
ATOM 1283 O O . ARG A 1 168 ? -4.524 -1.681 -12.452 1.00 92.81 168 ARG A O 1
ATOM 1290 N N . LYS A 1 169 ? -2.707 -2.351 -11.289 1.00 93.88 169 LYS A N 1
ATOM 1291 C CA . LYS A 1 169 ? -1.908 -1.114 -11.350 1.00 93.88 169 LYS A CA 1
ATOM 1292 C C . LYS A 1 169 ? -0.573 -1.387 -12.053 1.00 93.88 169 LYS A C 1
ATOM 1294 O O . LYS A 1 169 ? -0.394 -2.499 -12.524 1.00 93.88 169 LYS A O 1
ATOM 1299 N N . GLY A 1 170 ? 0.285 -0.381 -12.246 1.00 93.12 170 GLY A N 1
ATOM 1300 C CA . GLY A 1 170 ? 1.646 -0.553 -12.802 1.00 93.12 170 GLY A CA 1
ATOM 1301 C C . GLY A 1 170 ? 1.714 -0.943 -14.288 1.00 93.12 170 GLY A C 1
ATOM 1302 O O . GLY A 1 170 ? 2.762 -1.295 -14.826 1.00 93.12 170 GLY A O 1
ATOM 1303 N N . PHE A 1 171 ? 0.592 -0.892 -15.008 1.00 90.94 171 PHE A N 1
ATOM 1304 C CA . PHE A 1 171 ? 0.508 -1.458 -16.355 1.00 90.94 171 PHE A CA 1
ATOM 1305 C C . PHE A 1 171 ? 1.013 -0.539 -17.471 1.00 90.94 171 PHE A C 1
ATOM 1307 O O . PHE A 1 171 ? 1.125 -0.964 -18.627 1.00 90.94 171 PHE A O 1
ATOM 1314 N N . ARG A 1 172 ? 1.303 0.727 -17.159 1.00 92.88 172 ARG A N 1
ATOM 1315 C CA . ARG A 1 172 ? 1.830 1.698 -18.117 1.00 92.88 172 ARG A CA 1
ATOM 1316 C C . ARG A 1 172 ? 3.342 1.650 -18.091 1.00 92.88 172 ARG A C 1
ATOM 1318 O O . ARG A 1 172 ? 3.958 2.055 -17.128 1.00 92.88 172 ARG A O 1
ATOM 1325 N N . ARG A 1 173 ? 3.958 1.276 -19.213 1.00 91.81 173 ARG A N 1
ATOM 1326 C CA . ARG A 1 173 ? 5.424 1.156 -19.334 1.00 91.81 173 ARG A CA 1
ATOM 1327 C C . ARG A 1 173 ? 6.222 2.341 -18.762 1.00 91.81 173 ARG A C 1
ATOM 1329 O O . ARG A 1 173 ? 7.344 2.124 -18.328 1.00 91.81 173 ARG A O 1
ATOM 1336 N N . ALA A 1 174 ? 5.687 3.559 -18.850 1.00 93.81 174 ALA A N 1
ATOM 1337 C CA . ALA A 1 174 ? 6.387 4.791 -18.501 1.00 93.81 174 ALA A CA 1
ATOM 1338 C C . ALA A 1 174 ? 6.032 5.366 -17.121 1.00 93.81 174 ALA A C 1
ATOM 1340 O O . ALA A 1 174 ? 6.602 6.395 -16.775 1.00 93.81 174 ALA A O 1
ATOM 1341 N N . ILE A 1 175 ? 5.073 4.788 -16.388 1.00 92.50 175 ILE A N 1
ATOM 1342 C CA . ILE A 1 175 ? 4.587 5.322 -15.109 1.00 92.50 175 ILE A CA 1
ATOM 1343 C C . ILE A 1 175 ? 4.344 4.145 -14.171 1.00 92.50 175 ILE A C 1
ATOM 1345 O O . ILE A 1 175 ? 3.510 3.287 -14.455 1.00 92.50 175 ILE A O 1
ATOM 1349 N N . ASP A 1 176 ? 5.080 4.122 -13.064 1.00 94.81 176 ASP A N 1
ATOM 1350 C CA . ASP A 1 176 ? 4.873 3.134 -12.011 1.00 94.81 176 ASP A CA 1
ATOM 1351 C C . ASP A 1 176 ? 3.670 3.503 -11.131 1.00 94.81 176 ASP A C 1
ATOM 1353 O O . ASP A 1 176 ? 3.176 4.631 -11.181 1.00 94.81 176 ASP A O 1
ATOM 1357 N N . SER A 1 177 ? 3.168 2.565 -10.334 1.00 95.06 177 SER A N 1
ATOM 1358 C CA . SER A 1 177 ? 1.981 2.801 -9.509 1.00 95.06 177 SER A CA 1
ATOM 1359 C C . SER A 1 177 ? 2.016 1.968 -8.239 1.00 95.06 177 SER A C 1
ATOM 1361 O O . SER A 1 177 ? 1.475 0.864 -8.208 1.00 95.06 177 SER A O 1
ATOM 1363 N N . TYR A 1 178 ? 2.581 2.530 -7.170 1.00 94.75 178 TYR A N 1
ATOM 1364 C CA . TYR A 1 178 ? 2.542 1.881 -5.858 1.00 94.75 178 TYR A CA 1
ATOM 1365 C C . TYR A 1 178 ? 1.132 1.892 -5.272 1.00 94.75 178 TYR A C 1
ATOM 1367 O O . TYR A 1 178 ? 0.624 0.862 -4.833 1.00 94.75 178 TYR A O 1
ATOM 1375 N N . SER A 1 179 ? 0.472 3.050 -5.302 1.00 96.88 179 SER A N 1
ATOM 1376 C CA . SER A 1 179 ? -0.892 3.192 -4.801 1.00 96.88 179 SER A CA 1
ATOM 1377 C C . SER A 1 179 ? -1.903 2.500 -5.713 1.00 96.88 179 SER A C 1
ATOM 1379 O O . SER A 1 179 ? -1.819 2.552 -6.943 1.00 96.88 179 SER A O 1
ATOM 1381 N N . ALA A 1 180 ? -2.918 1.901 -5.094 1.00 97.12 180 ALA A N 1
ATOM 1382 C CA . ALA A 1 180 ? -4.099 1.401 -5.782 1.00 97.12 180 ALA A CA 1
ATOM 1383 C C . ALA A 1 180 ? -5.085 2.516 -6.185 1.00 97.12 180 ALA A C 1
ATOM 1385 O O . ALA A 1 180 ? -6.070 2.220 -6.859 1.00 97.12 180 ALA A O 1
ATOM 1386 N N . PHE A 1 181 ? -4.856 3.779 -5.800 1.00 97.50 181 PHE A N 1
ATOM 1387 C CA . PHE A 1 181 ? -5.741 4.929 -6.057 1.00 97.50 181 PHE A CA 1
ATOM 1388 C C . PHE A 1 181 ? -5.233 5.865 -7.165 1.00 97.50 181 PHE A C 1
ATOM 1390 O O . PHE A 1 181 ? -6.029 6.333 -7.994 1.00 97.50 181 PHE A O 1
ATOM 1397 N N . ALA A 1 182 ? -3.927 6.133 -7.188 1.00 95.81 182 ALA A N 1
ATOM 1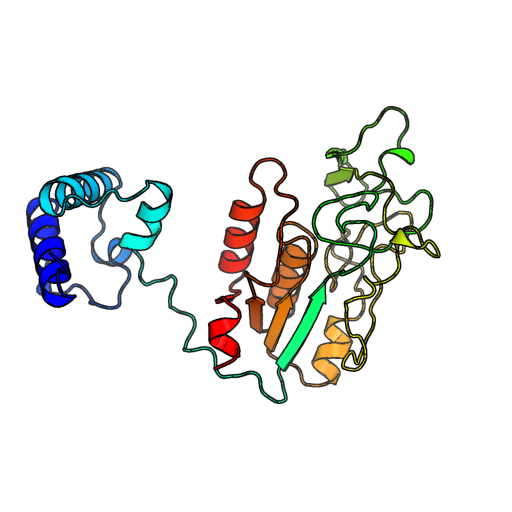398 C CA . ALA A 1 182 ? -3.271 7.009 -8.152 1.00 95.81 182 ALA A CA 1
ATOM 1399 C C . ALA A 1 182 ? -1.897 6.459 -8.565 1.00 95.81 182 ALA A C 1
ATOM 1401 O O . ALA A 1 182 ? -1.195 5.847 -7.767 1.00 95.81 182 ALA A O 1
ATOM 1402 N N . GLU A 1 183 ? -1.505 6.691 -9.815 1.00 96.62 183 GLU A N 1
ATOM 1403 C CA . GLU A 1 183 ? -0.173 6.329 -10.302 1.00 96.62 183 GLU A CA 1
ATOM 1404 C C . GLU A 1 183 ? 0.898 7.303 -9.757 1.00 96.62 183 GLU A C 1
ATOM 1406 O O . GLU A 1 183 ? 0.587 8.380 -9.234 1.00 96.62 183 GLU A O 1
ATOM 1411 N N . ASN A 1 184 ? 2.184 6.951 -9.882 1.00 95.62 184 ASN A N 1
ATOM 1412 C CA . ASN A 1 184 ? 3.295 7.705 -9.279 1.00 95.62 184 ASN A CA 1
ATOM 1413 C C . ASN A 1 184 ? 3.440 9.139 -9.826 1.00 95.62 184 ASN A C 1
ATOM 1415 O O . ASN A 1 184 ? 4.083 9.972 -9.190 1.00 95.62 184 ASN A O 1
ATOM 1419 N N . ASP A 1 185 ? 2.789 9.464 -10.948 1.00 95.75 185 ASP A N 1
ATOM 1420 C CA . ASP A 1 185 ? 2.673 10.830 -11.477 1.00 95.75 185 ASP A CA 1
ATOM 1421 C C . ASP A 1 185 ? 1.759 11.758 -10.653 1.00 95.75 185 ASP A C 1
ATOM 1423 O O . ASP A 1 185 ? 1.678 12.956 -10.947 1.00 95.75 185 ASP A O 1
ATOM 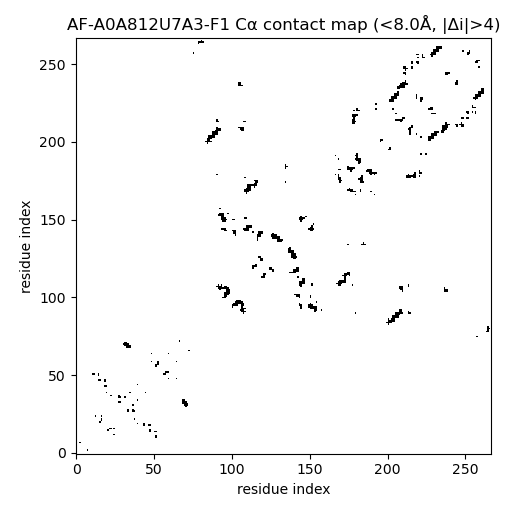1427 N N . ARG A 1 186 ? 1.076 11.217 -9.631 1.00 93.62 186 ARG A N 1
ATOM 1428 C CA . ARG A 1 186 ? 0.127 11.909 -8.741 1.00 93.62 186 ARG A CA 1
ATOM 1429 C C . ARG A 1 186 ? -1.041 12.576 -9.481 1.00 93.62 186 ARG A C 1
ATOM 1431 O O . ARG A 1 186 ? -1.682 13.481 -8.947 1.00 93.62 186 ARG A O 1
ATOM 1438 N N . ARG A 1 187 ? -1.314 12.163 -10.723 1.00 93.88 187 ARG A N 1
ATOM 1439 C CA . ARG A 1 187 ? -2.345 12.744 -11.604 1.00 93.88 187 ARG A CA 1
ATOM 1440 C C . ARG A 1 187 ? -3.263 11.684 -12.186 1.00 93.88 187 ARG A C 1
ATOM 1442 O O . ARG A 1 187 ? -4.468 11.910 -12.294 1.00 93.88 187 ARG A O 1
ATOM 1449 N N . THR A 1 188 ? -2.705 10.553 -12.591 1.00 96.19 188 THR A N 1
ATOM 1450 C CA . THR A 1 188 ? -3.439 9.480 -13.246 1.00 96.19 188 THR A CA 1
ATOM 1451 C C . THR A 1 188 ? -4.144 8.635 -12.191 1.00 96.19 188 THR A C 1
ATOM 1453 O O . THR A 1 188 ? -3.509 8.001 -11.358 1.00 96.19 188 THR A O 1
ATOM 1456 N N . SER A 1 189 ? -5.479 8.636 -12.205 1.00 96.62 189 SER A N 1
ATOM 1457 C CA . SER A 1 189 ? -6.273 7.796 -11.303 1.00 96.62 189 SER A CA 1
ATOM 1458 C C . SER A 1 189 ? -6.399 6.369 -11.833 1.00 96.62 189 SER A C 1
ATOM 1460 O O . SER A 1 189 ? -6.556 6.157 -13.037 1.00 96.62 189 SER A O 1
ATOM 1462 N N . THR A 1 190 ? -6.435 5.401 -10.917 1.00 96.88 190 THR A N 1
ATOM 1463 C CA . THR A 1 190 ? -6.758 3.995 -11.213 1.00 96.88 190 THR A CA 1
ATOM 1464 C C . THR A 1 190 ? -8.267 3.737 -11.334 1.00 96.88 190 THR A C 1
ATOM 1466 O O . THR A 1 190 ? -8.680 2.677 -11.800 1.00 96.88 190 THR A O 1
ATOM 1469 N N . GLY A 1 191 ? -9.102 4.684 -10.888 1.00 96.56 191 GLY A N 1
ATOM 1470 C CA . GLY A 1 191 ? -10.557 4.539 -10.787 1.00 96.56 191 GLY A CA 1
ATOM 1471 C C . GLY A 1 191 ? -11.063 3.938 -9.468 1.00 96.56 191 GLY A C 1
ATOM 1472 O O . GLY A 1 191 ? -12.268 4.008 -9.212 1.00 96.56 191 GLY A O 1
ATOM 1473 N N . LEU A 1 192 ? -10.184 3.426 -8.592 1.00 97.94 192 LEU A N 1
ATOM 1474 C CA . LEU A 1 192 ? -10.590 2.748 -7.350 1.00 97.94 192 LEU A CA 1
ATOM 1475 C C . LEU A 1 192 ? -11.440 3.640 -6.433 1.00 97.94 192 LEU A C 1
ATOM 1477 O O . LEU A 1 192 ? -12.474 3.210 -5.930 1.00 97.94 192 LEU A O 1
ATOM 1481 N N . ALA A 1 193 ? -11.048 4.906 -6.265 1.00 97.44 193 ALA A N 1
ATOM 1482 C CA . ALA A 1 193 ? -11.787 5.857 -5.433 1.00 97.44 193 ALA A CA 1
ATOM 1483 C C . ALA A 1 193 ? -13.233 6.062 -5.914 1.00 97.44 193 ALA A C 1
ATOM 1485 O O . ALA A 1 193 ? -14.135 6.253 -5.103 1.00 97.44 193 ALA A O 1
ATOM 1486 N N . GLY A 1 194 ? -13.449 6.069 -7.233 1.00 97.12 194 GLY A N 1
ATOM 1487 C CA . GLY A 1 194 ? -14.780 6.199 -7.824 1.00 97.12 194 GLY A CA 1
ATOM 1488 C C . GLY A 1 194 ? -15.624 4.962 -7.541 1.00 97.12 194 GLY A C 1
ATOM 1489 O O . GLY A 1 194 ? -16.715 5.086 -6.992 1.00 97.12 194 GLY A O 1
ATOM 1490 N N . TYR A 1 195 ? -15.062 3.781 -7.817 1.00 98.00 195 TYR A N 1
ATOM 1491 C CA . TYR A 1 195 ? -15.699 2.492 -7.549 1.00 98.00 195 TYR A CA 1
ATOM 1492 C C . TYR A 1 195 ? -16.131 2.345 -6.082 1.00 98.00 195 TYR A C 1
ATOM 1494 O O . TYR A 1 195 ? -17.282 2.016 -5.805 1.00 98.00 195 TYR A O 1
ATOM 1502 N N . LEU A 1 196 ? -15.234 2.637 -5.134 1.00 98.00 196 LEU A N 1
ATOM 1503 C CA . LEU A 1 196 ? -15.520 2.490 -3.704 1.00 98.00 196 LEU A CA 1
ATOM 1504 C C . LEU A 1 196 ? -16.632 3.439 -3.234 1.00 98.00 196 LEU A C 1
ATOM 1506 O O . LEU A 1 196 ? -17.526 3.015 -2.503 1.00 98.00 196 LEU A O 1
ATOM 1510 N N . ARG A 1 197 ? -16.616 4.702 -3.689 1.00 97.44 197 ARG A N 1
ATOM 1511 C CA . ARG A 1 197 ? -17.665 5.680 -3.349 1.00 97.44 197 ARG A CA 1
ATOM 1512 C C . ARG A 1 197 ? -19.018 5.300 -3.932 1.00 97.44 197 ARG A C 1
ATOM 1514 O O . ARG A 1 197 ? -20.024 5.429 -3.244 1.00 97.44 197 ARG A O 1
ATOM 1521 N N . GLU A 1 198 ? -19.051 4.834 -5.177 1.00 97.69 198 GLU A N 1
ATOM 1522 C CA . GLU A 1 198 ? -20.296 4.427 -5.836 1.00 97.69 198 GLU A CA 1
ATOM 1523 C C . GLU A 1 198 ? -20.939 3.214 -5.147 1.00 97.69 198 GLU A C 1
ATOM 1525 O O . GLU A 1 198 ? -22.163 3.112 -5.094 1.00 97.69 198 GLU A O 1
ATOM 1530 N N . ARG A 1 199 ? -20.126 2.345 -4.533 1.00 97.00 199 ARG A N 1
ATOM 1531 C CA . ARG A 1 199 ? -20.597 1.227 -3.704 1.00 97.00 199 ARG A CA 1
ATOM 1532 C C . ARG A 1 199 ? -20.963 1.600 -2.263 1.00 97.00 199 ARG A C 1
ATOM 1534 O O . ARG A 1 199 ? -21.465 0.745 -1.545 1.00 97.00 199 ARG A O 1
ATOM 1541 N N . GLY A 1 200 ? -20.753 2.849 -1.847 1.00 96.44 200 GLY A N 1
ATOM 1542 C CA . GLY A 1 200 ? -21.107 3.324 -0.506 1.00 96.44 200 GLY A CA 1
ATOM 1543 C C . GLY A 1 200 ? -20.092 2.987 0.589 1.00 96.44 200 GLY A C 1
ATOM 1544 O O . GLY A 1 200 ? -20.387 3.193 1.764 1.00 96.44 200 GLY A O 1
ATOM 1545 N N . PHE A 1 201 ? -18.893 2.515 0.233 1.00 97.94 201 PHE A N 1
ATOM 1546 C CA . PHE A 1 201 ? -17.851 2.250 1.222 1.00 97.94 201 PHE A CA 1
ATOM 1547 C C . PHE A 1 201 ? -17.291 3.554 1.794 1.00 97.94 201 PHE A C 1
ATOM 1549 O O . PHE A 1 201 ? -16.998 4.498 1.058 1.00 97.94 201 PHE A O 1
ATOM 1556 N N . THR A 1 202 ? -17.112 3.600 3.112 1.00 94.81 202 THR A N 1
ATOM 1557 C CA . THR A 1 202 ? -16.630 4.793 3.830 1.00 94.81 202 THR A CA 1
ATOM 1558 C C . THR A 1 202 ? -15.384 4.520 4.661 1.00 94.81 202 THR A C 1
ATOM 1560 O O . THR A 1 202 ? -14.577 5.433 4.866 1.00 94.81 202 THR A O 1
ATOM 1563 N N . ARG A 1 203 ? -15.183 3.272 5.094 1.00 96.50 203 ARG A N 1
ATOM 1564 C CA . ARG A 1 203 ? -14.003 2.835 5.839 1.00 96.50 203 ARG A CA 1
ATOM 1565 C C . ARG A 1 203 ? -13.349 1.638 5.154 1.00 96.50 203 ARG A C 1
ATOM 1567 O O . ARG A 1 203 ? -14.001 0.688 4.731 1.00 96.50 203 ARG A O 1
ATOM 1574 N N . LEU A 1 204 ? -12.036 1.729 5.005 1.00 98.19 204 LEU A N 1
ATOM 1575 C CA . LEU A 1 204 ? -11.214 0.795 4.256 1.00 98.19 204 LEU A CA 1
ATOM 1576 C C . LEU A 1 204 ? -10.177 0.175 5.186 1.00 98.19 204 LEU A C 1
ATOM 1578 O O . LEU A 1 204 ? -9.448 0.886 5.880 1.00 98.19 204 LEU A O 1
ATOM 1582 N N . PHE A 1 205 ? -10.111 -1.148 5.167 1.00 97.62 205 PHE A N 1
ATOM 1583 C CA . PHE A 1 205 ? -9.099 -1.937 5.849 1.00 97.62 205 PHE A CA 1
ATOM 1584 C C . PHE A 1 205 ? -8.031 -2.330 4.839 1.00 97.62 205 PHE A C 1
ATOM 1586 O O . PHE A 1 205 ? -8.361 -2.818 3.764 1.00 97.62 205 PHE A O 1
ATOM 1593 N N . PHE A 1 206 ? -6.765 -2.121 5.173 1.00 97.81 206 PHE A N 1
ATOM 1594 C CA . PHE A 1 206 ? -5.635 -2.426 4.308 1.00 97.81 206 PHE A CA 1
ATOM 1595 C C . PHE A 1 206 ? -4.831 -3.577 4.894 1.00 97.81 206 PHE A C 1
ATOM 1597 O O . PHE A 1 206 ? -4.451 -3.551 6.066 1.00 97.81 206 PHE A O 1
ATOM 1604 N N . ALA A 1 207 ? -4.587 -4.569 4.049 1.00 95.62 207 ALA A N 1
ATOM 1605 C CA . ALA A 1 207 ? -3.735 -5.718 4.306 1.00 95.62 207 ALA A CA 1
ATOM 1606 C C . ALA A 1 207 ? -2.923 -6.021 3.044 1.00 95.62 207 ALA A C 1
ATOM 1608 O O . ALA A 1 207 ? -3.223 -5.498 1.968 1.00 95.62 207 ALA A O 1
ATOM 1609 N N . GLY A 1 208 ? -1.935 -6.899 3.147 1.00 92.12 208 GLY A N 1
ATOM 1610 C CA . GLY A 1 208 ? -1.073 -7.234 2.024 1.00 92.12 208 GLY A CA 1
ATOM 1611 C C . GLY A 1 208 ? 0.221 -6.439 2.059 1.00 92.12 208 GLY A C 1
ATOM 1612 O O . GLY A 1 208 ? 0.715 -6.104 3.138 1.00 92.12 208 GLY A O 1
ATOM 1613 N N . LEU A 1 209 ? 0.846 -6.256 0.900 1.00 88.00 209 LEU A N 1
ATOM 1614 C CA . LEU A 1 209 ? 2.273 -5.997 0.877 1.00 88.00 209 LEU A CA 1
ATOM 1615 C C . LEU A 1 209 ? 2.671 -5.115 -0.331 1.00 88.00 209 LEU A C 1
ATOM 1617 O O . LEU A 1 209 ? 1.927 -4.970 -1.292 1.00 88.00 209 LEU A O 1
ATOM 1621 N N . ALA A 1 210 ? 3.799 -4.410 -0.292 1.00 91.81 210 ALA A N 1
ATOM 1622 C CA . ALA A 1 210 ? 4.645 -4.220 0.884 1.00 91.81 210 ALA A CA 1
ATOM 1623 C C . ALA A 1 210 ? 4.154 -3.056 1.770 1.00 91.81 210 ALA A C 1
ATOM 1625 O O . ALA A 1 210 ? 3.729 -2.013 1.257 1.00 91.81 210 ALA A O 1
ATOM 1626 N N . THR A 1 211 ? 4.237 -3.217 3.100 1.00 91.38 211 THR A N 1
ATOM 1627 C CA . THR A 1 211 ? 3.798 -2.225 4.108 1.00 91.38 211 THR A CA 1
ATOM 1628 C C . THR A 1 211 ? 4.345 -0.825 3.834 1.00 91.38 211 THR A C 1
ATOM 1630 O O . THR A 1 211 ? 3.642 0.164 4.002 1.00 91.38 211 THR A O 1
ATOM 1633 N N . ASP A 1 212 ? 5.604 -0.747 3.420 1.00 92.06 212 ASP A N 1
ATOM 1634 C CA . ASP A 1 212 ? 6.419 0.451 3.236 1.00 92.06 212 ASP A CA 1
ATOM 1635 C C . ASP A 1 212 ? 6.336 1.090 1.841 1.00 92.06 212 ASP A C 1
ATOM 1637 O O . ASP A 1 212 ? 6.814 2.212 1.656 1.00 92.06 212 ASP A O 1
ATOM 1641 N N . PHE A 1 213 ? 5.650 0.436 0.898 1.00 92.62 213 PHE A N 1
ATOM 1642 C CA . PHE A 1 213 ? 5.434 0.918 -0.469 1.00 92.62 213 PHE A CA 1
ATOM 1643 C C . PHE A 1 213 ? 3.945 0.912 -0.825 1.00 92.62 213 PHE A C 1
ATOM 1645 O O . PHE A 1 213 ? 3.228 1.855 -0.483 1.00 92.62 213 PHE A O 1
ATOM 1652 N N . CYS A 1 214 ? 3.473 -0.140 -1.501 1.00 95.06 214 CYS A N 1
ATOM 1653 C CA . CYS A 1 214 ? 2.135 -0.221 -2.085 1.00 95.06 214 CYS A CA 1
ATOM 1654 C C . CYS A 1 214 ? 1.024 -0.052 -1.049 1.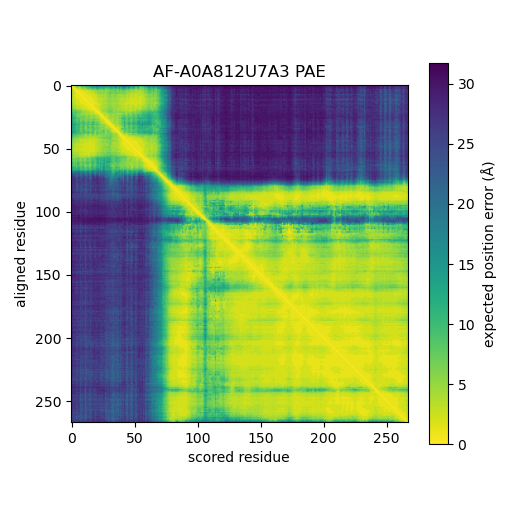00 95.06 214 CYS A C 1
ATOM 1656 O O . CYS A 1 214 ? 0.059 0.680 -1.288 1.00 95.06 214 CYS A O 1
ATOM 1658 N N . VAL A 1 215 ? 1.182 -0.660 0.130 1.00 96.88 215 VAL A N 1
ATOM 1659 C CA . VAL A 1 215 ? 0.218 -0.528 1.229 1.00 96.88 215 VAL A CA 1
ATOM 1660 C C . VAL A 1 215 ? 0.213 0.899 1.761 1.00 96.88 215 VAL A C 1
ATOM 1662 O O . VAL A 1 215 ? -0.841 1.532 1.764 1.00 96.88 215 VAL A O 1
ATOM 1665 N N . ARG A 1 216 ? 1.379 1.439 2.146 1.00 96.56 216 ARG A N 1
ATOM 1666 C CA . ARG A 1 216 ? 1.506 2.816 2.643 1.00 96.56 216 ARG A CA 1
ATOM 1667 C C . ARG A 1 216 ? 0.885 3.826 1.685 1.00 96.56 216 ARG A C 1
ATOM 1669 O O . ARG A 1 216 ? 0.048 4.620 2.101 1.00 96.56 216 ARG A O 1
ATOM 1676 N N . TRP A 1 217 ? 1.282 3.796 0.414 1.00 97.25 217 TRP A N 1
ATOM 1677 C CA . TRP A 1 217 ? 0.796 4.751 -0.582 1.00 97.25 217 TRP A CA 1
ATOM 1678 C C . TRP A 1 217 ? -0.716 4.619 -0.792 1.00 97.25 217 TRP A C 1
ATOM 1680 O O . TRP A 1 217 ? -1.410 5.626 -0.911 1.00 97.25 217 TRP A O 1
ATOM 1690 N N . SER A 1 218 ? -1.249 3.393 -0.771 1.00 98.38 218 SER A N 1
ATOM 1691 C CA . SER A 1 218 ? -2.695 3.164 -0.863 1.00 98.38 218 SER A CA 1
ATOM 1692 C C . SER A 1 218 ? -3.451 3.692 0.360 1.00 98.38 218 SER A C 1
ATOM 1694 O O . SER A 1 218 ? -4.526 4.268 0.204 1.00 98.38 218 SER A O 1
ATOM 1696 N N . VAL A 1 219 ? -2.894 3.540 1.566 1.00 98.31 219 VAL A N 1
ATOM 1697 C CA . VAL A 1 219 ? -3.462 4.084 2.811 1.00 98.31 219 VAL A CA 1
ATOM 1698 C C . VAL A 1 219 ? -3.461 5.615 2.786 1.00 98.31 219 VAL A C 1
ATOM 1700 O O . VAL A 1 219 ? -4.493 6.232 3.055 1.00 98.31 219 VAL A O 1
ATOM 1703 N N . GLU A 1 220 ? -2.333 6.235 2.433 1.00 97.31 220 GLU A N 1
ATOM 1704 C CA . GLU A 1 220 ? -2.199 7.694 2.332 1.00 97.31 220 GLU A CA 1
ATOM 1705 C C . GLU A 1 220 ? -3.179 8.275 1.298 1.00 97.31 220 GLU A C 1
ATOM 1707 O O . GLU A 1 220 ? -3.905 9.229 1.596 1.00 97.31 220 GLU A O 1
ATOM 1712 N N . ASP A 1 221 ? -3.281 7.668 0.113 1.00 97.94 221 ASP A N 1
ATOM 1713 C CA . ASP A 1 221 ? -4.203 8.137 -0.923 1.00 97.94 221 ASP A CA 1
ATOM 1714 C C . ASP A 1 221 ? -5.674 7.888 -0.565 1.00 97.94 221 ASP A C 1
ATOM 1716 O O . ASP A 1 221 ? -6.536 8.698 -0.913 1.00 97.94 221 ASP A O 1
ATOM 1720 N N . ALA A 1 222 ? -5.992 6.818 0.168 1.00 98.12 222 ALA A N 1
ATOM 1721 C CA . ALA A 1 222 ? -7.337 6.600 0.693 1.00 98.12 222 ALA A CA 1
ATOM 1722 C C . ALA A 1 222 ? -7.747 7.705 1.674 1.00 98.12 222 ALA A C 1
ATOM 1724 O O . ALA A 1 222 ? -8.861 8.233 1.587 1.00 98.12 222 ALA A O 1
ATOM 1725 N N . ARG A 1 223 ? -6.833 8.103 2.569 1.00 97.25 223 ARG A N 1
ATOM 1726 C CA . ARG A 1 223 ? -7.032 9.240 3.478 1.00 97.25 223 ARG A CA 1
ATOM 1727 C C . ARG A 1 223 ? -7.202 10.544 2.709 1.00 97.25 223 ARG A C 1
ATOM 1729 O O . ARG A 1 223 ? -8.164 11.268 2.960 1.00 97.25 223 ARG A O 1
ATOM 1736 N N . ALA A 1 224 ? -6.350 10.806 1.719 1.00 93.75 224 ALA A N 1
ATOM 1737 C CA . ALA A 1 224 ? -6.469 11.978 0.849 1.00 93.75 224 ALA A CA 1
ATOM 1738 C C . ALA A 1 224 ? -7.785 11.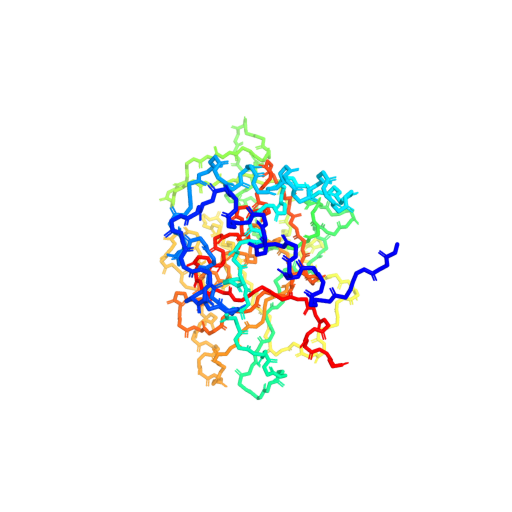990 0.047 1.00 93.75 224 ALA A C 1
ATOM 1740 O O . ALA A 1 224 ? -8.359 13.048 -0.213 1.00 93.75 224 ALA A O 1
ATOM 1741 N N . ALA A 1 225 ? -8.307 10.814 -0.306 1.00 93.75 225 ALA A N 1
ATOM 1742 C CA . ALA A 1 225 ? -9.605 10.641 -0.948 1.00 93.75 225 ALA A CA 1
ATOM 1743 C C . ALA A 1 225 ? -10.799 10.720 0.032 1.00 93.75 225 ALA A C 1
ATOM 1745 O O . ALA A 1 225 ? -11.949 10.637 -0.408 1.00 93.75 225 ALA A O 1
ATOM 1746 N N . GLY A 1 226 ? -10.567 10.924 1.330 1.00 94.75 226 GLY A N 1
ATOM 1747 C CA . GLY A 1 226 ? -11.615 11.130 2.331 1.00 94.75 226 GLY A CA 1
ATOM 1748 C C . GLY A 1 226 ? -12.228 9.850 2.901 1.00 94.75 226 GLY A C 1
ATOM 1749 O O . GLY A 1 226 ? -13.283 9.923 3.527 1.00 94.75 226 GLY A O 1
ATOM 1750 N N . PHE A 1 227 ? -11.599 8.690 2.702 1.00 96.81 227 PHE A N 1
ATOM 1751 C CA . PHE A 1 227 ? -11.994 7.459 3.385 1.00 96.81 227 PHE A CA 1
ATOM 1752 C C . PHE A 1 227 ? -11.387 7.401 4.792 1.00 96.81 227 PHE A C 1
ATOM 1754 O O . PHE A 1 227 ? -10.298 7.927 5.056 1.00 96.81 227 PHE A O 1
ATOM 1761 N N . THR A 1 228 ? -12.051 6.702 5.708 1.00 96.44 228 THR A N 1
ATOM 1762 C CA . THR A 1 228 ? -11.379 6.221 6.920 1.00 96.44 228 THR A CA 1
ATOM 1763 C C . THR A 1 228 ? -10.473 5.062 6.529 1.00 96.44 228 THR A C 1
ATOM 1765 O O . THR A 1 228 ? -10.939 4.124 5.892 1.00 96.44 228 THR A O 1
ATOM 1768 N N . ALA A 1 229 ? -9.189 5.122 6.879 1.00 96.56 229 ALA A N 1
ATOM 1769 C CA . ALA A 1 229 ? -8.228 4.074 6.545 1.00 96.56 229 ALA A CA 1
ATOM 1770 C C . ALA A 1 229 ? -7.717 3.396 7.817 1.00 96.56 229 ALA A C 1
ATOM 1772 O O . ALA A 1 229 ? -7.366 4.069 8.789 1.00 96.56 229 ALA A O 1
ATOM 1773 N N . VAL A 1 230 ? -7.684 2.067 7.794 1.00 96.12 230 VAL A N 1
ATOM 1774 C CA . VAL A 1 230 ? -7.218 1.224 8.894 1.00 96.12 230 VAL A CA 1
ATOM 1775 C C . VAL A 1 230 ? -6.210 0.226 8.339 1.00 96.12 230 VAL A C 1
ATOM 1777 O O . VAL A 1 230 ? -6.550 -0.576 7.476 1.00 96.12 230 VAL A O 1
ATOM 1780 N N . LEU A 1 231 ? -4.976 0.256 8.826 1.00 96.25 231 LEU A N 1
ATOM 1781 C CA . LEU A 1 231 ? -3.966 -0.752 8.524 1.00 96.25 231 LEU A CA 1
ATOM 1782 C C . LEU A 1 231 ? -4.123 -1.941 9.477 1.00 96.25 231 LEU A C 1
ATOM 1784 O O . LEU A 1 231 ? -4.084 -1.755 10.694 1.00 96.25 231 LEU A O 1
ATOM 1788 N N . VAL A 1 232 ? -4.237 -3.153 8.932 1.00 94.44 232 VAL A N 1
ATOM 1789 C CA . VAL A 1 232 ? -4.193 -4.410 9.695 1.00 94.44 232 VAL A CA 1
ATOM 1790 C C . VAL A 1 232 ? -2.748 -4.910 9.694 1.00 94.44 232 VAL A C 1
ATOM 1792 O O . VAL A 1 232 ? -2.302 -5.584 8.768 1.00 94.44 232 VAL A O 1
ATOM 1795 N N . ALA A 1 233 ? -1.974 -4.488 10.690 1.00 88.31 233 ALA A N 1
ATOM 1796 C CA . ALA A 1 233 ? -0.514 -4.533 10.659 1.00 88.31 233 ALA A CA 1
ATOM 1797 C C . ALA A 1 233 ? 0.074 -5.952 10.655 1.00 88.31 233 ALA A C 1
ATOM 1799 O O . ALA A 1 233 ? 1.060 -6.193 9.966 1.00 88.31 233 ALA A O 1
ATOM 1800 N N . ASP A 1 234 ? -0.527 -6.892 11.383 1.00 84.38 234 ASP A N 1
ATOM 1801 C CA . ASP A 1 234 ? -0.165 -8.319 11.377 1.00 84.38 234 ASP A CA 1
ATOM 1802 C C . ASP A 1 234 ? -0.568 -9.052 10.093 1.00 84.38 234 ASP A C 1
ATOM 1804 O O . ASP A 1 234 ? -0.083 -10.153 9.837 1.00 84.38 234 ASP A O 1
ATOM 1808 N N . ALA A 1 235 ? -1.404 -8.433 9.260 1.00 90.44 235 ALA A N 1
ATOM 1809 C CA . ALA A 1 235 ? -1.725 -8.904 7.917 1.00 90.44 235 ALA A CA 1
ATOM 1810 C C . ALA A 1 235 ? -0.874 -8.218 6.827 1.00 90.44 235 ALA A C 1
ATOM 1812 O O . ALA A 1 235 ? -1.222 -8.288 5.646 1.00 90.44 235 ALA A O 1
ATOM 1813 N N . CYS A 1 236 ? 0.221 -7.547 7.207 1.00 90.94 236 CYS A N 1
ATOM 1814 C CA . CYS A 1 236 ? 1.139 -6.862 6.297 1.00 90.94 236 CYS A CA 1
ATOM 1815 C C . CYS A 1 236 ? 2.604 -7.250 6.556 1.00 90.94 236 CYS A C 1
ATOM 1817 O O . CYS A 1 236 ? 2.973 -7.692 7.645 1.00 90.94 236 CYS A O 1
ATOM 1819 N N . ARG A 1 237 ? 3.477 -7.032 5.568 1.00 85.81 237 ARG A N 1
ATOM 1820 C CA . ARG A 1 237 ? 4.934 -7.160 5.714 1.00 85.81 237 ARG A CA 1
ATOM 1821 C C . ARG A 1 237 ? 5.657 -6.181 4.788 1.00 85.81 237 ARG A C 1
ATOM 1823 O O . ARG A 1 237 ? 5.181 -5.891 3.697 1.00 85.81 237 ARG A O 1
ATOM 1830 N N . ALA A 1 238 ? 6.770 -5.631 5.264 1.00 86.69 238 ALA A N 1
ATOM 1831 C CA . ALA A 1 238 ? 7.567 -4.627 4.562 1.00 86.69 238 ALA A CA 1
ATOM 1832 C C . ALA A 1 238 ? 8.732 -5.245 3.776 1.00 86.69 238 ALA A C 1
ATOM 1834 O O . ALA A 1 238 ? 9.188 -6.342 4.120 1.00 86.69 238 ALA A O 1
ATOM 1835 N N . ILE A 1 239 ? 9.242 -4.497 2.789 1.00 84.81 239 ILE A N 1
ATOM 1836 C CA . ILE A 1 239 ? 10.569 -4.723 2.183 1.00 84.81 239 ILE A CA 1
ATOM 1837 C C . ILE A 1 239 ? 11.653 -4.391 3.205 1.00 84.81 239 ILE A C 1
ATOM 1839 O O . ILE A 1 239 ? 12.615 -5.140 3.361 1.00 84.81 239 ILE A O 1
ATOM 1843 N N . ASP A 1 240 ? 11.451 -3.282 3.913 1.00 83.38 240 ASP A N 1
ATOM 1844 C CA . ASP A 1 240 ? 12.309 -2.732 4.951 1.00 83.38 240 ASP A CA 1
ATOM 1845 C C . ASP A 1 240 ? 13.717 -2.362 4.458 1.00 83.38 240 ASP A C 1
ATOM 1847 O O . ASP A 1 240 ? 14.729 -2.594 5.121 1.00 83.38 240 ASP A O 1
ATOM 1851 N N . LEU A 1 241 ? 13.789 -1.735 3.277 1.00 77.69 241 LEU A N 1
ATOM 1852 C CA . LEU A 1 241 ? 15.022 -1.096 2.805 1.00 77.69 241 LEU A CA 1
ATOM 1853 C C . LEU A 1 241 ? 15.398 0.030 3.772 1.00 77.69 241 LEU A C 1
ATOM 1855 O O . LEU A 1 241 ? 14.625 0.975 3.936 1.00 77.69 241 LEU A O 1
ATOM 1859 N N . ASP A 1 242 ? 16.558 -0.087 4.418 1.00 80.25 242 ASP A N 1
ATOM 1860 C CA . ASP A 1 242 ? 17.122 0.910 5.337 1.00 80.25 242 ASP A CA 1
ATOM 1861 C C . ASP A 1 242 ? 16.157 1.381 6.453 1.00 80.25 242 ASP A C 1
ATOM 1863 O O . ASP A 1 242 ? 16.166 2.548 6.847 1.00 80.25 242 ASP A O 1
ATOM 1867 N N . GLY A 1 243 ? 15.311 0.484 6.982 1.00 76.69 243 GLY A N 1
ATOM 1868 C CA . GLY A 1 243 ? 14.371 0.799 8.072 1.00 76.69 243 GLY A CA 1
ATOM 1869 C C . GLY A 1 243 ? 13.092 1.520 7.624 1.00 76.69 243 GLY A C 1
ATOM 1870 O O . GLY A 1 243 ? 12.422 2.184 8.425 1.00 76.69 243 GLY A O 1
ATOM 1871 N N . SER A 1 244 ? 12.751 1.426 6.337 1.00 84.12 244 SER A N 1
ATOM 1872 C CA . SER A 1 244 ? 11.582 2.079 5.734 1.00 84.12 244 SER A CA 1
ATOM 1873 C C . SER A 1 244 ? 10.243 1.666 6.351 1.00 84.12 244 SER A C 1
ATOM 1875 O O . SER A 1 244 ? 9.301 2.465 6.298 1.00 84.12 244 SER A O 1
ATOM 1877 N N . GLN A 1 245 ? 10.142 0.509 7.020 1.00 88.81 245 GLN A N 1
ATOM 1878 C CA . GLN A 1 245 ? 8.908 0.103 7.697 1.00 88.81 245 GLN A CA 1
ATOM 1879 C C . GLN A 1 245 ? 8.492 1.091 8.795 1.00 88.81 245 GLN A C 1
ATOM 1881 O O . GLN A 1 245 ? 7.322 1.472 8.879 1.00 88.81 245 GLN A O 1
ATOM 1886 N N . ALA A 1 246 ? 9.432 1.523 9.640 1.00 84.00 246 ALA A N 1
ATOM 1887 C CA . ALA A 1 246 ? 9.126 2.433 10.743 1.00 84.00 246 ALA A CA 1
ATOM 1888 C C . ALA A 1 246 ? 8.631 3.789 10.214 1.00 84.00 246 ALA A C 1
ATOM 1890 O O . ALA A 1 246 ? 7.604 4.299 10.663 1.00 84.00 246 ALA A O 1
ATOM 1891 N N . ALA A 1 247 ? 9.311 4.320 9.194 1.00 87.50 247 ALA A N 1
ATOM 1892 C CA . ALA A 1 247 ? 8.927 5.565 8.535 1.00 87.50 247 ALA A CA 1
ATOM 1893 C C . ALA A 1 247 ? 7.559 5.464 7.838 1.00 87.50 247 ALA A C 1
ATOM 1895 O O . ALA A 1 247 ? 6.797 6.429 7.824 1.00 87.50 247 ALA A O 1
ATOM 1896 N N . ALA A 1 248 ? 7.227 4.302 7.273 1.00 90.44 248 ALA A N 1
ATOM 1897 C CA . ALA A 1 248 ? 5.940 4.070 6.633 1.00 90.44 248 ALA A CA 1
ATOM 1898 C C . ALA A 1 248 ? 4.775 4.047 7.626 1.00 90.44 248 ALA A C 1
ATOM 1900 O O . ALA A 1 248 ? 3.744 4.672 7.375 1.00 90.44 248 ALA A O 1
ATOM 1901 N N . LEU A 1 249 ? 4.943 3.360 8.760 1.00 90.12 249 LEU A N 1
ATOM 1902 C CA . LEU A 1 249 ? 3.947 3.344 9.833 1.00 90.12 249 LEU A CA 1
ATOM 1903 C C . LEU A 1 249 ? 3.701 4.748 10.384 1.00 90.12 249 LEU A C 1
ATOM 1905 O O . LEU A 1 249 ? 2.550 5.124 10.596 1.00 90.12 249 LEU A O 1
ATOM 1909 N N . GLU A 1 250 ? 4.764 5.528 10.565 1.00 88.56 250 GLU A N 1
ATOM 1910 C CA . GLU A 1 250 ? 4.648 6.908 11.027 1.00 88.56 250 GLU A CA 1
ATOM 1911 C C . GLU A 1 250 ? 3.913 7.794 10.018 1.00 88.56 250 GLU A C 1
ATOM 1913 O O . GLU A 1 250 ? 2.987 8.517 10.377 1.00 88.56 250 GLU A O 1
ATOM 1918 N N . ALA A 1 251 ? 4.241 7.675 8.731 1.00 87.31 251 ALA A N 1
ATOM 1919 C CA . ALA A 1 251 ? 3.571 8.443 7.689 1.00 87.31 251 ALA A CA 1
ATOM 1920 C C . ALA A 1 251 ? 2.071 8.115 7.575 1.00 87.31 251 ALA A C 1
ATOM 1922 O O . ALA A 1 251 ? 1.252 9.021 7.420 1.00 87.31 251 ALA A O 1
ATOM 1923 N N . MET A 1 252 ? 1.689 6.841 7.718 1.00 92.44 252 MET A N 1
ATOM 1924 C CA . MET A 1 252 ? 0.278 6.440 7.734 1.00 92.44 252 MET A CA 1
ATOM 1925 C C . MET A 1 252 ? -0.475 7.033 8.932 1.00 92.44 252 MET A C 1
ATOM 1927 O O . MET A 1 252 ? -1.592 7.528 8.763 1.00 92.44 252 MET A O 1
ATOM 1931 N N . ARG A 1 253 ? 0.137 7.050 10.124 1.00 90.75 253 ARG A N 1
ATOM 1932 C CA . ARG A 1 253 ? -0.451 7.704 11.306 1.00 90.75 253 ARG A CA 1
ATOM 1933 C C . ARG A 1 253 ? -0.575 9.208 11.119 1.00 90.75 253 ARG A C 1
ATOM 1935 O O . ARG A 1 253 ? -1.638 9.758 11.386 1.00 90.75 253 ARG A O 1
ATOM 1942 N N . ALA A 1 254 ? 0.452 9.856 10.573 1.00 85.19 254 ALA A N 1
ATOM 1943 C CA . ALA A 1 254 ? 0.421 11.280 10.249 1.00 85.19 254 ALA A CA 1
ATOM 1944 C C . ALA A 1 254 ? -0.658 11.627 9.201 1.00 85.19 254 ALA A C 1
ATOM 1946 O O . ALA A 1 254 ? -1.244 12.707 9.246 1.00 85.19 254 ALA A O 1
ATOM 1947 N N . ALA A 1 255 ? -0.987 10.699 8.293 1.00 85.81 255 ALA A N 1
ATOM 1948 C CA . ALA A 1 255 ? -2.126 10.812 7.374 1.00 85.81 255 ALA A CA 1
ATOM 1949 C C . ALA A 1 255 ? -3.498 10.553 8.048 1.00 85.81 255 ALA A C 1
ATOM 1951 O O . ALA A 1 255 ? -4.555 10.639 7.410 1.00 85.81 255 ALA A O 1
ATOM 1952 N N . GLY A 1 256 ? -3.510 10.235 9.343 1.00 86.19 256 GLY A N 1
ATOM 1953 C CA . GLY A 1 256 ? -4.700 9.951 10.140 1.00 86.19 256 GLY A CA 1
ATOM 1954 C C . GLY A 1 256 ? -5.280 8.555 9.913 1.00 86.19 256 GLY A C 1
ATOM 1955 O O . GLY A 1 256 ? -6.491 8.382 10.051 1.00 86.19 256 GLY A O 1
ATOM 1956 N N . ALA A 1 257 ? -4.463 7.583 9.499 1.00 92.19 257 ALA A N 1
ATOM 1957 C CA . ALA A 1 257 ? -4.869 6.183 9.457 1.00 92.19 257 ALA A CA 1
ATOM 1958 C C . ALA A 1 257 ? -4.686 5.520 10.830 1.00 92.19 257 ALA A C 1
ATOM 1960 O O . ALA A 1 257 ? -3.686 5.742 11.514 1.00 92.19 257 ALA A O 1
ATOM 1961 N N . ALA A 1 258 ? -5.630 4.660 11.206 1.00 90.38 258 ALA A N 1
ATOM 1962 C CA . ALA A 1 258 ? -5.475 3.801 12.375 1.00 90.38 258 ALA A CA 1
ATOM 1963 C C . ALA A 1 258 ? -4.577 2.605 12.033 1.00 90.38 258 ALA A C 1
ATOM 1965 O O . ALA A 1 258 ? -4.633 2.084 10.920 1.00 90.38 258 ALA A O 1
ATOM 1966 N N . VAL A 1 259 ? -3.784 2.134 12.995 1.00 90.12 259 VAL A N 1
ATOM 1967 C CA . VAL A 1 259 ? -2.951 0.932 12.850 1.00 90.12 259 VAL A CA 1
ATOM 1968 C C . VAL A 1 259 ? -3.358 -0.062 13.926 1.00 90.12 259 VAL A C 1
ATOM 1970 O O . VAL A 1 259 ? -3.190 0.217 15.111 1.00 90.12 259 VAL A O 1
ATOM 1973 N N . VAL A 1 260 ? -3.887 -1.215 13.523 1.00 89.00 260 VAL A N 1
ATOM 1974 C CA . VAL A 1 260 ? -4.422 -2.233 14.438 1.00 89.00 260 VAL A CA 1
ATOM 1975 C C . VAL A 1 260 ? -3.856 -3.616 14.146 1.00 89.00 260 VAL A C 1
ATOM 1977 O O . VAL A 1 260 ? -3.270 -3.849 13.092 1.00 89.00 260 VAL A O 1
ATOM 1980 N N . GLN A 1 261 ? -4.031 -4.527 15.098 1.00 85.69 261 GLN A N 1
ATOM 1981 C CA . GLN A 1 261 ? -3.847 -5.963 14.897 1.00 85.69 261 GLN A CA 1
ATOM 1982 C C . GLN A 1 261 ? -5.196 -6.597 14.518 1.00 85.69 261 GLN A C 1
ATOM 1984 O O . GLN A 1 261 ? -6.254 -6.051 14.849 1.00 85.69 261 GLN A O 1
ATOM 1989 N N . SER A 1 262 ? -5.177 -7.734 13.826 1.00 84.94 262 SER A N 1
ATOM 1990 C CA . SER A 1 262 ? -6.385 -8.416 13.356 1.00 84.94 262 SER A CA 1
ATOM 1991 C C . SER A 1 262 ? -7.277 -8.914 14.499 1.00 84.94 262 SER A C 1
ATOM 1993 O O . SER A 1 262 ? -8.500 -8.928 14.357 1.00 84.94 262 SER A O 1
ATOM 1995 N N . ASP A 1 263 ? -6.701 -9.233 15.661 1.00 82.81 263 ASP A N 1
ATOM 1996 C CA . ASP A 1 263 ? -7.434 -9.666 16.858 1.00 82.81 263 ASP A CA 1
ATOM 1997 C C . ASP A 1 263 ? -8.466 -8.631 17.346 1.00 82.81 263 ASP A C 1
ATOM 1999 O O . ASP A 1 263 ? -9.547 -8.996 17.804 1.00 82.81 263 ASP A O 1
ATOM 2003 N N . ARG A 1 264 ? -8.202 -7.335 17.145 1.00 81.56 264 ARG A N 1
ATOM 2004 C CA . ARG A 1 264 ? -9.128 -6.236 17.455 1.00 81.56 264 ARG A CA 1
ATOM 2005 C C . ARG A 1 264 ? -10.370 -6.221 16.565 1.00 81.56 264 ARG A C 1
ATOM 2007 O O . ARG A 1 264 ? -11.337 -5.550 16.911 1.00 81.56 264 ARG A O 1
ATOM 2014 N N . LEU A 1 265 ? -10.342 -6.918 15.429 1.00 81.44 265 LEU A N 1
ATOM 2015 C CA . LEU A 1 265 ? -11.434 -6.961 14.451 1.00 81.44 265 LEU A CA 1
ATOM 2016 C C . LEU A 1 265 ? -12.226 -8.270 14.501 1.00 81.44 265 LEU A C 1
ATOM 2018 O O . LEU A 1 265 ? -13.391 -8.284 14.104 1.00 81.44 265 LEU A O 1
ATOM 2022 N N . LEU A 1 266 ? -11.591 -9.361 14.939 1.00 73.56 266 LEU A N 1
ATOM 2023 C CA . LEU A 1 266 ? -12.130 -10.718 14.817 1.00 73.56 266 LEU A CA 1
ATOM 2024 C C . LEU A 1 266 ? -12.970 -11.183 16.018 1.00 73.56 266 LEU A C 1
ATOM 2026 O O . LEU A 1 266 ? -13.785 -12.086 15.834 1.00 73.56 266 LEU A O 1
ATOM 2030 N N . GLY A 1 267 ? -12.861 -10.510 17.171 1.00 56.53 267 GLY A N 1
ATOM 2031 C CA . GLY A 1 267 ? -13.662 -10.799 18.369 1.00 56.53 267 GLY A CA 1
ATOM 2032 C C . GLY A 1 267 ? -13.162 -11.979 19.193 1.00 56.53 267 GLY A C 1
ATOM 2033 O O . GLY A 1 267 ? -12.834 -13.037 18.613 1.00 56.53 267 GLY A O 1
#

pLDDT: mean 81.4, std 15.46, range [31.73, 98.38]

Foldseek 3Di:
DDDDPVRLVVQLLVQLCVLQVVADPVPDDPQAQQCVRRVDDPVSLVSSQVSCCVVVVDDDPPVCSVVVRDPVLVPPDLDPADDDQEAEDAPFQFQQCDVVHVVPFFDDAAEAPLAPQAQVVPPPGDAQDWDQAPLGIHGHHHDANHPPDSRVHHDPPDDCPPPPDDQHFHYDSRWGALAQAATSSNPHGSCVLVVSVVSNHAEYEYAGDDLLTSRLNNLLVCLVSRHAYEYQPVRHHHPCDVNSNVVSVVSSVVSVHRYHHCVSRPD